Protein AF-A0A9D2JIW1-F1 (afdb_monomer_lite)

Sequence (241 aa):
ETKAAVDTWYAKNQTSYSMKNYQRFEKLVKSVTPTSVRKKYEKPLAEFKTAVDNKIKKEKAEEEARQAELKQQQVAWFSGNQVVGDSRTASNETNVDSDVPQSNTVSQEKHQQTESPVPPVTQVPVSRTDGFNFKGHHFDLSSFSGLGAVPQWTPYIYQWTDDPSHYLIEKASNAGNAIWSVGIGDQVVINGQTYTVFNQMSNVVNDDSAYGILKSQGATITWQTCDYADPNSTLTIWFAA

pLDDT: mean 75.58, std 22.51, range [26.89, 98.38]

Organism: NCBI:txid2838561

Foldseek 3Di:
DEPVVLVVLCVVCVPVQAPVSLVVNVVVLVPYPDVVSSVVCPVVSVVSVVSNVVQVVVQVVVVVVVVVVVVVVVVVVVVVPPDDDDDDDDDDDDDDDDDDDDDDDDDDDDDDDDDDPPPPPPPPPDQDLEAKDFPSDHAHEDEDEDNDDDDLEHSYWYAYPVHNQEIEDECSYPCVVPVVVDDAQGWMGYGNDIWGWHDKDWQAFPDPVVVVVLPPPPASHKYWYFPDNDPRGGIIMIGID

Radius of gyration: 29.41 Å; chains: 1; bounding box: 51×64×99 Å

Structure (mmCIF, N/CA/C/O backbone):
data_AF-A0A9D2JIW1-F1
#
_entry.id   AF-A0A9D2JIW1-F1
#
loop_
_atom_site.group_PDB
_atom_site.id
_atom_site.type_symbol
_atom_site.label_atom_id
_atom_site.label_alt_id
_atom_site.label_comp_id
_atom_site.label_asym_id
_atom_site.label_entity_id
_atom_site.label_seq_id
_atom_site.pdbx_PDB_ins_code
_atom_site.Cartn_x
_atom_site.Cartn_y
_atom_site.Cartn_z
_atom_site.occupancy
_atom_site.B_iso_or_equiv
_atom_site.auth_seq_id
_atom_site.auth_comp_id
_atom_site.auth_asym_id
_atom_site.auth_atom_id
_atom_site.pdbx_PDB_model_num
ATOM 1 N N . GLU A 1 1 ? 18.164 -7.256 -21.384 1.00 55.69 1 GLU A N 1
ATOM 2 C CA . GLU A 1 1 ? 16.839 -7.791 -21.775 1.00 55.69 1 GLU A CA 1
ATOM 3 C C . GLU A 1 1 ? 16.569 -7.400 -23.225 1.00 55.69 1 GLU A C 1
ATOM 5 O O . GLU A 1 1 ? 17.278 -6.551 -23.760 1.00 55.69 1 GLU A O 1
ATOM 10 N N . THR A 1 2 ? 15.632 -8.056 -23.908 1.00 76.56 2 THR A N 1
ATOM 11 C CA . THR A 1 2 ? 15.410 -7.837 -25.345 1.00 76.56 2 THR A CA 1
ATOM 12 C C . THR A 1 2 ? 14.466 -6.663 -25.599 1.00 76.56 2 THR A C 1
ATOM 14 O O . THR A 1 2 ? 13.588 -6.369 -24.792 1.00 76.56 2 THR A O 1
ATOM 17 N N . LYS A 1 3 ? 14.605 -6.026 -26.769 1.00 85.44 3 LYS A N 1
ATOM 18 C CA . LYS A 1 3 ? 13.663 -5.042 -27.340 1.00 85.44 3 LYS A CA 1
ATOM 19 C C . LYS A 1 3 ? 12.184 -5.413 -27.097 1.00 85.44 3 LYS A C 1
ATOM 21 O O . LYS A 1 3 ? 11.380 -4.565 -26.732 1.00 85.44 3 LYS A O 1
ATOM 26 N N . ALA A 1 4 ? 11.859 -6.702 -27.223 1.00 88.25 4 ALA A N 1
ATOM 27 C CA . ALA A 1 4 ? 10.520 -7.246 -27.012 1.00 88.25 4 ALA A CA 1
ATOM 28 C C . ALA A 1 4 ? 9.972 -7.029 -25.589 1.00 88.25 4 ALA A C 1
ATOM 30 O O . ALA A 1 4 ? 8.773 -6.803 -25.433 1.00 88.25 4 ALA A O 1
ATOM 31 N N . ALA A 1 5 ? 10.822 -7.064 -24.557 1.00 86.25 5 ALA A N 1
ATOM 32 C CA . ALA A 1 5 ? 10.407 -6.811 -23.178 1.00 86.25 5 ALA A CA 1
ATOM 33 C C . ALA A 1 5 ? 9.970 -5.352 -22.985 1.00 86.25 5 ALA A C 1
ATOM 35 O O . ALA A 1 5 ? 8.955 -5.093 -22.342 1.00 86.25 5 ALA A O 1
ATOM 36 N N . VAL A 1 6 ? 10.699 -4.414 -23.597 1.00 90.56 6 VAL A N 1
ATOM 37 C CA . VAL A 1 6 ? 10.356 -2.987 -23.576 1.00 90.56 6 VAL A CA 1
ATOM 38 C C . VAL A 1 6 ? 9.062 -2.731 -24.340 1.00 90.56 6 VAL A C 1
ATOM 40 O O . VAL A 1 6 ? 8.169 -2.085 -23.805 1.00 90.56 6 VAL A O 1
ATOM 43 N N . ASP A 1 7 ? 8.928 -3.288 -25.547 1.00 91.38 7 ASP A N 1
ATOM 44 C CA . ASP A 1 7 ? 7.727 -3.122 -26.377 1.00 91.38 7 ASP A CA 1
ATOM 45 C C . ASP A 1 7 ? 6.477 -3.687 -25.687 1.00 91.38 7 ASP A C 1
ATOM 47 O O . ASP A 1 7 ? 5.440 -3.028 -25.626 1.00 91.38 7 ASP A O 1
ATOM 51 N N . THR A 1 8 ? 6.588 -4.891 -25.116 1.00 91.69 8 THR A N 1
ATOM 52 C CA . THR A 1 8 ? 5.486 -5.547 -24.395 1.00 91.69 8 THR A CA 1
ATOM 53 C C . THR A 1 8 ? 5.081 -4.744 -23.168 1.00 91.69 8 THR A C 1
ATOM 55 O O . THR A 1 8 ? 3.892 -4.586 -22.892 1.00 91.69 8 THR A O 1
ATOM 58 N N . TRP A 1 9 ? 6.063 -4.241 -22.416 1.00 91.94 9 TRP A N 1
ATOM 59 C CA . TRP A 1 9 ? 5.789 -3.420 -21.248 1.00 91.94 9 TRP A CA 1
ATOM 60 C C . TRP A 1 9 ? 5.120 -2.102 -21.649 1.00 91.94 9 TRP A C 1
ATOM 62 O O . TRP A 1 9 ? 4.093 -1.748 -21.072 1.00 91.94 9 TRP A O 1
ATOM 72 N N . TYR A 1 10 ? 5.648 -1.416 -22.665 1.00 89.62 10 TYR A N 1
ATOM 73 C CA . TYR A 1 10 ? 5.137 -0.123 -23.113 1.00 89.62 10 TYR A CA 1
ATOM 74 C C . TYR A 1 10 ? 3.696 -0.231 -23.623 1.00 89.62 10 TYR A C 1
ATOM 76 O O . TYR A 1 10 ? 2.838 0.528 -23.182 1.00 89.62 10 TYR A O 1
ATOM 84 N N . ALA A 1 11 ? 3.391 -1.239 -24.447 1.00 88.81 11 ALA A N 1
ATOM 85 C CA . ALA A 1 11 ? 2.037 -1.472 -24.953 1.00 88.81 11 ALA A CA 1
ATOM 86 C C . ALA A 1 11 ? 1.006 -1.699 -23.832 1.00 88.81 11 ALA A C 1
ATOM 88 O O . ALA A 1 11 ? -0.131 -1.247 -23.938 1.00 88.81 11 ALA A O 1
ATOM 89 N N . LYS A 1 12 ? 1.402 -2.372 -22.743 1.00 87.62 12 LYS A N 1
ATOM 90 C CA . LYS A 1 12 ? 0.520 -2.643 -21.597 1.00 87.62 12 LYS A CA 1
ATOM 91 C C . LYS A 1 12 ? 0.322 -1.443 -20.670 1.00 87.62 12 LYS A C 1
ATOM 93 O O . LYS A 1 12 ? -0.685 -1.397 -19.979 1.00 87.62 12 LYS A O 1
ATOM 98 N N . ASN A 1 13 ? 1.269 -0.505 -20.630 1.00 86.94 13 ASN A N 1
ATOM 99 C CA . ASN A 1 13 ? 1.317 0.538 -19.599 1.00 86.94 13 ASN A CA 1
ATOM 100 C C . ASN A 1 13 ? 1.238 1.966 -20.153 1.00 86.94 13 ASN A C 1
ATOM 102 O O . ASN A 1 13 ? 1.359 2.911 -19.381 1.00 86.94 13 ASN A O 1
ATOM 106 N N . GLN A 1 14 ? 1.013 2.147 -21.458 1.00 81.12 14 GLN A N 1
ATOM 107 C CA . GLN A 1 14 ? 1.054 3.446 -22.151 1.00 81.12 14 GLN A CA 1
ATOM 108 C C . GLN A 1 14 ? 0.132 4.541 -21.581 1.00 81.12 14 GLN A C 1
ATOM 110 O O . GLN A 1 14 ? 0.369 5.717 -21.846 1.00 81.12 14 GLN A O 1
ATOM 115 N N . THR A 1 15 ? -0.886 4.176 -20.797 1.00 80.25 15 THR A N 1
ATOM 116 C CA . THR A 1 15 ? -1.817 5.095 -20.114 1.00 80.25 15 THR A CA 1
ATOM 117 C C . THR A 1 15 ? -1.786 4.974 -18.587 1.00 80.25 15 THR A C 1
ATOM 119 O O . THR A 1 15 ? -2.402 5.779 -17.890 1.00 80.25 15 THR A O 1
ATOM 122 N N . SER A 1 16 ? -1.068 3.991 -18.042 1.00 81.44 16 SER A N 1
ATOM 123 C CA . SER A 1 16 ? -0.973 3.738 -16.601 1.00 81.44 16 SER A CA 1
ATOM 124 C C . SER A 1 16 ? 0.158 4.569 -15.999 1.00 81.44 16 SER A C 1
ATOM 126 O O . SER A 1 16 ? 1.190 4.046 -15.574 1.00 81.44 16 SER A O 1
ATOM 128 N N . TYR A 1 17 ? -0.002 5.893 -16.008 1.00 83.44 17 TYR A N 1
ATOM 129 C CA . TYR A 1 17 ? 1.031 6.809 -15.528 1.00 83.44 17 TYR A CA 1
ATOM 130 C C . TYR A 1 17 ? 1.178 6.709 -14.006 1.00 83.44 17 TYR A C 1
ATOM 132 O O . TYR A 1 17 ? 0.269 7.063 -13.254 1.00 83.44 17 TYR A O 1
ATOM 140 N N . SER A 1 18 ? 2.332 6.209 -13.569 1.00 81.69 18 SER A N 1
ATOM 141 C CA . SER A 1 18 ? 2.775 6.170 -12.176 1.00 81.69 18 SER A CA 1
ATOM 142 C C . SER A 1 18 ? 4.301 6.260 -12.114 1.00 81.69 18 SER A C 1
ATOM 144 O O . SER A 1 18 ? 4.994 5.873 -13.063 1.00 81.69 18 SER A O 1
ATOM 146 N N . MET A 1 19 ? 4.845 6.745 -10.993 1.00 80.75 19 MET A N 1
ATOM 147 C CA . MET A 1 19 ? 6.299 6.814 -10.799 1.00 80.75 19 MET A CA 1
ATOM 148 C C . MET A 1 19 ? 6.942 5.422 -10.857 1.00 80.75 19 MET A C 1
ATOM 150 O O . MET A 1 19 ? 8.000 5.250 -11.464 1.00 80.75 19 MET A O 1
ATOM 154 N N . LYS A 1 20 ? 6.255 4.405 -10.323 1.00 79.25 20 LYS A N 1
ATOM 155 C CA . LYS A 1 20 ? 6.683 3.006 -10.404 1.00 79.25 20 LYS A CA 1
ATOM 156 C C . LYS A 1 20 ? 6.770 2.515 -11.851 1.00 79.25 20 LYS A C 1
ATOM 158 O O . LYS A 1 20 ? 7.765 1.898 -12.237 1.00 79.25 20 LYS A O 1
ATOM 163 N N . ASN A 1 21 ? 5.767 2.821 -12.673 1.00 83.06 21 ASN A N 1
ATOM 164 C CA . ASN A 1 21 ? 5.785 2.445 -14.083 1.00 83.06 21 ASN A CA 1
ATOM 165 C C . ASN A 1 21 ? 6.891 3.179 -14.847 1.00 83.06 21 ASN A C 1
ATOM 167 O O . ASN A 1 21 ? 7.597 2.552 -15.635 1.00 83.06 21 ASN A O 1
ATOM 171 N N . TYR A 1 22 ? 7.136 4.456 -14.547 1.00 87.31 22 TYR A N 1
ATOM 172 C CA . TYR A 1 22 ? 8.268 5.186 -15.120 1.00 87.31 22 TYR A CA 1
ATOM 173 C C . TYR A 1 22 ? 9.615 4.531 -14.769 1.00 87.31 22 TYR A C 1
ATOM 175 O O . TYR A 1 22 ? 10.415 4.262 -15.662 1.00 87.31 22 TYR A O 1
ATOM 183 N N . GLN A 1 23 ? 9.852 4.201 -13.497 1.00 86.00 23 GLN A N 1
ATOM 184 C CA . GLN A 1 23 ? 11.093 3.552 -13.055 1.00 86.00 23 GLN A CA 1
ATOM 185 C C . GLN A 1 23 ? 11.284 2.172 -13.697 1.00 86.00 23 GLN A C 1
ATOM 187 O O . GLN A 1 23 ? 12.389 1.814 -14.120 1.00 86.00 23 GLN A O 1
ATOM 192 N N . ARG A 1 24 ? 10.201 1.390 -13.817 1.00 88.06 24 ARG A N 1
ATOM 193 C CA . ARG A 1 24 ? 10.237 0.099 -14.513 1.00 88.06 24 ARG A CA 1
ATOM 194 C C . ARG A 1 24 ? 10.579 0.283 -15.988 1.00 88.06 24 ARG A C 1
ATOM 196 O O . ARG A 1 24 ? 11.430 -0.450 -16.493 1.00 88.06 24 ARG A O 1
ATOM 203 N N . PHE A 1 25 ? 9.974 1.265 -16.652 1.00 92.38 25 PHE A N 1
ATOM 204 C CA . PHE A 1 25 ? 10.270 1.587 -18.043 1.00 92.38 25 PHE A CA 1
ATOM 205 C C . PHE A 1 25 ? 11.728 2.009 -18.225 1.00 92.38 25 PHE A C 1
ATOM 207 O O . PHE A 1 25 ? 12.425 1.470 -19.080 1.00 92.38 25 PHE A O 1
ATOM 214 N N . GLU A 1 26 ? 12.219 2.909 -17.373 1.00 93.44 26 GLU A N 1
ATOM 215 C CA . GLU A 1 26 ? 13.598 3.390 -17.388 1.00 93.44 26 GLU A CA 1
ATOM 216 C C . GLU A 1 26 ? 14.595 2.231 -17.245 1.00 93.44 26 GLU A C 1
ATOM 218 O O . GLU A 1 26 ? 15.564 2.139 -18.004 1.00 93.44 26 GLU A O 1
ATOM 223 N N . LYS A 1 27 ? 14.345 1.307 -16.307 1.00 92.00 27 LYS A N 1
ATOM 224 C CA . LYS A 1 27 ? 15.188 0.123 -16.092 1.00 92.00 27 LYS A CA 1
ATOM 225 C C . LYS A 1 27 ? 15.211 -0.793 -17.317 1.00 92.00 27 LYS A C 1
ATOM 227 O O . LYS A 1 27 ? 16.291 -1.215 -17.735 1.00 92.00 27 LYS A O 1
ATOM 232 N N . LEU A 1 28 ? 14.043 -1.060 -17.904 1.00 92.38 28 LEU A N 1
ATOM 233 C CA . LEU A 1 28 ? 13.906 -1.869 -19.117 1.00 92.38 28 LEU A CA 1
ATOM 234 C C . LEU A 1 28 ? 14.635 -1.224 -20.304 1.00 92.38 28 LEU A C 1
ATOM 236 O O . LEU A 1 28 ? 15.369 -1.897 -21.018 1.00 92.38 28 LEU A O 1
ATOM 240 N N . VAL A 1 29 ? 14.511 0.093 -20.487 1.00 93.56 29 VAL A N 1
ATOM 241 C CA . VAL A 1 29 ? 15.223 0.829 -21.543 1.00 93.56 29 VAL A CA 1
ATOM 242 C C . VAL A 1 29 ? 16.741 0.775 -21.332 1.00 93.56 29 VAL A C 1
ATOM 244 O O . VAL A 1 29 ? 17.483 0.476 -22.271 1.00 93.56 29 VAL A O 1
ATOM 247 N N . LYS A 1 30 ? 17.231 0.986 -20.101 1.00 91.69 30 LYS A N 1
ATOM 248 C CA . LYS A 1 30 ? 18.666 0.899 -19.765 1.00 91.69 30 LYS A CA 1
ATOM 249 C C . LYS A 1 30 ? 19.258 -0.489 -20.024 1.00 91.69 30 LYS A C 1
ATOM 251 O O . LYS A 1 30 ? 20.449 -0.580 -20.324 1.00 91.69 30 LYS A O 1
ATOM 256 N N . SER A 1 31 ? 18.457 -1.553 -19.958 1.00 88.81 31 SER A N 1
ATOM 257 C CA . SER A 1 31 ? 18.908 -2.931 -20.188 1.00 88.81 31 SER A CA 1
ATOM 258 C C . SER A 1 31 ? 18.901 -3.359 -21.669 1.00 88.81 31 SER A C 1
ATOM 260 O O . SER A 1 31 ? 19.382 -4.455 -21.987 1.00 88.81 31 SER A O 1
ATOM 262 N N . VAL A 1 32 ? 18.393 -2.514 -22.582 1.00 92.56 32 VAL A N 1
ATOM 263 C CA . VAL A 1 32 ? 18.397 -2.769 -24.033 1.00 92.56 32 VAL A CA 1
ATOM 264 C C . VAL A 1 32 ? 19.807 -2.656 -24.597 1.00 92.56 32 VAL A C 1
ATOM 266 O O . VAL A 1 32 ? 20.506 -1.657 -24.387 1.00 92.56 32 VAL A O 1
ATOM 269 N N . THR A 1 33 ? 20.184 -3.657 -25.391 1.00 86.19 33 THR A N 1
ATOM 270 C CA . THR A 1 33 ? 21.373 -3.664 -26.247 1.00 86.19 33 THR A CA 1
ATOM 271 C C . THR A 1 33 ? 20.981 -4.098 -27.668 1.00 86.19 33 THR A C 1
ATOM 273 O O . THR A 1 33 ? 20.053 -4.896 -27.821 1.00 86.19 33 THR A O 1
ATOM 276 N N . PRO A 1 34 ? 21.634 -3.572 -28.721 1.00 90.75 34 PRO A N 1
ATOM 277 C CA . PRO A 1 34 ? 22.680 -2.542 -28.702 1.00 90.75 34 PRO A CA 1
ATOM 278 C C . PRO A 1 34 ? 22.134 -1.124 -28.431 1.00 90.75 34 PRO A C 1
ATOM 280 O O . PRO A 1 34 ? 20.935 -0.865 -28.546 1.00 90.75 34 PRO A O 1
ATOM 283 N N . THR A 1 35 ? 23.021 -0.177 -28.103 1.00 88.88 35 THR A N 1
ATOM 284 C CA . THR A 1 35 ? 22.675 1.229 -27.791 1.00 88.88 35 THR A CA 1
ATOM 285 C C . THR A 1 35 ? 21.870 1.917 -28.901 1.00 88.88 35 THR A C 1
ATOM 287 O O . THR A 1 35 ? 21.014 2.751 -28.618 1.00 88.88 35 THR A O 1
ATOM 290 N N . SER A 1 36 ? 22.078 1.542 -30.167 1.00 90.88 36 SER A N 1
ATOM 291 C CA . SER A 1 36 ? 21.299 2.056 -31.304 1.00 90.88 36 SER A CA 1
ATOM 292 C C . SER A 1 36 ? 19.805 1.724 -31.212 1.00 90.88 36 SER A C 1
ATOM 294 O O . SER A 1 36 ? 18.970 2.523 -31.628 1.00 90.88 36 SER A O 1
ATOM 296 N N . VAL A 1 37 ? 19.452 0.572 -30.635 1.00 89.38 37 VAL A N 1
ATOM 297 C CA . VAL A 1 37 ? 18.057 0.189 -30.380 1.00 89.38 37 VAL A CA 1
ATOM 298 C C . VAL A 1 37 ? 17.521 0.926 -29.155 1.00 89.38 37 VAL A C 1
ATOM 300 O O . VAL A 1 37 ? 16.387 1.393 -29.189 1.00 89.38 37 VAL A O 1
ATOM 303 N N . ARG A 1 38 ? 18.346 1.108 -28.114 1.00 91.62 38 ARG A N 1
ATOM 304 C CA . ARG A 1 38 ? 17.982 1.861 -26.902 1.00 91.62 38 ARG A CA 1
ATOM 305 C C . ARG A 1 38 ? 17.529 3.289 -27.208 1.00 91.62 38 ARG A C 1
ATOM 307 O O . ARG A 1 38 ? 16.507 3.711 -26.676 1.00 91.62 38 ARG A O 1
ATOM 314 N N . LYS A 1 39 ? 18.233 3.998 -28.101 1.00 93.00 39 LYS A N 1
ATOM 315 C CA . LYS A 1 39 ? 17.907 5.386 -28.488 1.00 93.00 39 LYS A CA 1
ATOM 316 C C . LYS A 1 39 ? 16.465 5.568 -28.976 1.00 93.00 39 LYS A C 1
ATOM 318 O O . LYS A 1 39 ? 15.896 6.641 -28.819 1.00 93.00 39 LYS A O 1
ATOM 323 N N . LYS A 1 40 ? 15.838 4.516 -29.517 1.00 92.94 40 LYS A N 1
ATOM 324 C CA . LYS A 1 40 ? 14.435 4.559 -29.966 1.00 92.94 40 LYS A CA 1
ATOM 325 C C . LYS A 1 40 ? 13.442 4.787 -28.821 1.00 92.94 40 LYS A C 1
ATOM 327 O O . LYS A 1 40 ? 12.333 5.239 -29.078 1.00 92.94 40 LYS A O 1
ATOM 332 N N . TYR A 1 41 ? 13.836 4.495 -27.582 1.00 93.06 41 TYR A N 1
ATOM 333 C CA . TYR A 1 41 ? 12.982 4.612 -26.402 1.00 93.06 41 TYR A CA 1
ATOM 334 C C . TYR A 1 41 ? 13.239 5.875 -25.572 1.00 93.06 41 TYR A C 1
ATOM 336 O O . TYR A 1 41 ? 12.496 6.117 -24.629 1.00 93.06 41 TYR A O 1
ATOM 344 N N . GLU A 1 42 ? 14.234 6.702 -25.911 1.00 92.38 42 GLU A N 1
ATOM 345 C CA . GLU A 1 42 ? 14.538 7.934 -25.161 1.00 92.38 42 GLU A CA 1
ATOM 346 C C . GLU A 1 42 ? 13.364 8.921 -25.186 1.00 92.38 42 GLU A C 1
ATOM 348 O O . GLU A 1 42 ? 12.953 9.423 -24.141 1.00 92.38 42 GLU A O 1
ATOM 353 N N . LYS A 1 43 ? 12.774 9.143 -26.368 1.00 94.62 43 LYS A N 1
ATOM 354 C CA . LYS A 1 43 ? 11.600 10.012 -26.522 1.00 94.62 43 LYS A CA 1
ATOM 355 C C . LYS A 1 43 ? 10.364 9.451 -25.792 1.00 94.62 43 LYS A C 1
ATOM 357 O O . LYS A 1 43 ? 9.834 10.172 -24.951 1.00 94.62 43 LYS A O 1
ATOM 362 N N . PRO A 1 44 ? 9.947 8.186 -26.014 1.00 93.81 44 PRO A N 1
ATOM 363 C CA . PRO A 1 44 ? 8.865 7.578 -25.238 1.00 93.81 44 PRO A CA 1
ATOM 364 C C . PRO A 1 44 ? 9.075 7.636 -23.721 1.00 93.81 44 PRO A C 1
ATOM 366 O O . PRO A 1 44 ? 8.123 7.869 -22.985 1.00 93.81 44 PRO A O 1
ATOM 369 N N . LEU A 1 45 ? 10.307 7.440 -23.237 1.00 93.81 45 LEU A N 1
ATOM 370 C CA . LEU A 1 45 ? 10.630 7.508 -21.810 1.00 93.81 45 LEU A CA 1
ATOM 371 C C . LEU A 1 45 ? 10.454 8.925 -21.249 1.00 93.81 45 LEU A C 1
ATOM 373 O O . LEU A 1 45 ? 9.888 9.083 -20.168 1.00 93.81 45 LEU A O 1
ATOM 377 N N . ALA A 1 46 ? 10.896 9.947 -21.987 1.00 95.56 46 ALA A N 1
ATOM 378 C CA . ALA A 1 46 ? 10.708 11.344 -21.606 1.00 95.56 46 ALA A CA 1
ATOM 379 C C . ALA A 1 46 ? 9.221 11.737 -21.586 1.00 95.56 46 ALA A C 1
ATOM 381 O O . ALA A 1 46 ? 8.756 12.311 -20.605 1.00 95.56 46 ALA A O 1
ATOM 382 N N . GLU A 1 47 ? 8.461 11.367 -22.621 1.00 94.56 47 GLU A N 1
ATOM 383 C CA . GLU A 1 47 ? 7.013 11.613 -22.692 1.00 94.56 47 GLU A CA 1
ATOM 384 C C . GLU A 1 47 ? 6.267 10.914 -21.549 1.00 94.56 47 GLU A C 1
ATOM 386 O O . GLU A 1 47 ? 5.416 11.524 -20.899 1.00 94.56 47 GLU A O 1
ATOM 391 N N . PHE A 1 48 ? 6.635 9.665 -21.241 1.00 93.19 48 PHE A N 1
ATOM 392 C CA . PHE A 1 48 ? 6.073 8.929 -20.111 1.00 93.19 48 PHE A CA 1
ATOM 393 C C . PHE A 1 48 ? 6.357 9.641 -18.787 1.00 93.19 48 PHE A C 1
ATOM 395 O O . PHE A 1 48 ? 5.456 9.791 -17.963 1.00 93.19 48 PHE A O 1
ATOM 402 N N . LYS A 1 49 ? 7.587 10.134 -18.590 1.00 92.12 49 LYS A N 1
ATOM 403 C CA . LYS A 1 49 ? 7.943 10.908 -17.396 1.00 92.12 49 LYS A CA 1
ATOM 404 C C . LYS A 1 49 ? 7.098 12.176 -17.275 1.00 92.12 49 LYS A C 1
ATOM 406 O O . LYS A 1 49 ? 6.552 12.440 -16.210 1.00 92.12 49 LYS A O 1
ATOM 411 N N . THR A 1 50 ? 6.953 12.938 -18.358 1.00 94.62 50 THR A N 1
ATOM 412 C CA . THR A 1 50 ? 6.126 14.151 -18.371 1.00 94.62 50 THR A CA 1
ATOM 413 C C . THR A 1 50 ? 4.665 13.844 -18.049 1.00 94.62 50 THR A C 1
ATOM 415 O O . THR A 1 50 ? 4.041 14.584 -17.294 1.00 94.62 50 THR A O 1
ATOM 418 N N . ALA A 1 51 ? 4.115 12.746 -18.571 1.00 88.44 51 ALA A N 1
ATOM 419 C CA . ALA A 1 51 ? 2.753 12.326 -18.256 1.00 88.44 51 ALA A CA 1
ATOM 420 C C . ALA A 1 51 ? 2.585 11.956 -16.771 1.00 88.44 51 ALA A C 1
ATOM 422 O O . ALA A 1 51 ? 1.596 12.350 -16.154 1.00 88.44 51 ALA A O 1
ATOM 423 N N . VAL A 1 52 ? 3.572 11.271 -16.178 1.00 80.12 52 VAL A N 1
ATOM 424 C CA . VAL A 1 52 ? 3.613 10.988 -14.733 1.00 80.12 52 VAL A CA 1
ATOM 425 C C . VAL A 1 52 ? 3.666 12.278 -13.917 1.00 80.12 52 VAL A C 1
ATOM 427 O O . VAL A 1 52 ? 2.835 12.462 -13.031 1.00 80.12 52 VAL A O 1
ATOM 430 N N . ASP A 1 53 ? 4.582 13.193 -14.241 1.00 82.56 53 ASP A N 1
ATOM 431 C CA . ASP A 1 53 ? 4.732 14.467 -13.529 1.00 82.56 53 ASP A CA 1
ATOM 432 C C . ASP A 1 53 ? 3.439 15.308 -13.613 1.00 82.56 53 ASP A C 1
ATOM 434 O O . ASP A 1 53 ? 2.983 15.864 -12.612 1.00 82.56 53 ASP A O 1
ATOM 438 N N . ASN A 1 54 ? 2.804 15.364 -14.791 1.00 83.44 54 ASN A N 1
ATOM 439 C CA . ASN A 1 54 ? 1.539 16.073 -14.995 1.00 83.44 54 ASN A CA 1
ATOM 440 C C . ASN A 1 54 ? 0.389 15.449 -14.203 1.00 83.44 54 ASN A C 1
ATOM 442 O O . ASN A 1 54 ? -0.413 16.182 -13.625 1.00 83.44 54 ASN A O 1
ATOM 446 N N . LYS A 1 55 ? 0.308 14.114 -14.160 1.00 80.75 55 LYS A N 1
ATOM 447 C CA . LYS A 1 55 ? -0.704 13.406 -13.373 1.00 80.75 55 LYS A CA 1
ATOM 448 C C . LYS A 1 55 ? -0.530 13.686 -11.881 1.00 80.75 55 LYS A C 1
ATOM 450 O O . LYS A 1 55 ? -1.491 14.103 -11.249 1.00 80.75 55 LYS A O 1
ATOM 455 N N . ILE A 1 56 ? 0.694 13.583 -11.355 1.00 73.69 56 ILE A N 1
ATOM 456 C CA . ILE A 1 56 ? 1.005 13.912 -9.953 1.00 73.69 56 ILE A CA 1
ATOM 457 C C . ILE A 1 56 ? 0.630 15.364 -9.641 1.00 73.69 56 ILE A C 1
ATOM 459 O O . ILE A 1 56 ? 0.023 15.648 -8.612 1.00 73.69 56 ILE A O 1
ATOM 463 N N . LYS A 1 57 ? 0.969 16.302 -10.532 1.00 78.38 57 LYS A N 1
ATOM 464 C CA . LYS A 1 57 ? 0.639 17.719 -10.348 1.00 78.38 57 LYS A CA 1
ATOM 465 C C . LYS A 1 57 ? -0.872 17.961 -10.341 1.00 78.38 57 LYS A C 1
ATOM 467 O O . LYS A 1 57 ? -1.342 18.763 -9.538 1.00 78.38 57 LYS A O 1
ATOM 472 N N . LYS A 1 58 ? -1.614 17.292 -11.227 1.00 77.19 58 LYS A N 1
ATOM 473 C CA . LYS A 1 58 ? -3.075 17.383 -11.299 1.00 77.19 58 LYS A CA 1
ATOM 474 C C . LYS A 1 58 ? -3.725 16.812 -10.037 1.00 77.19 58 LYS A C 1
ATOM 476 O O . LYS A 1 58 ? -4.489 17.527 -9.404 1.00 77.19 58 LYS A O 1
ATOM 481 N N . GLU A 1 59 ? -3.358 15.593 -9.644 1.00 71.31 59 GLU A N 1
ATOM 482 C CA . GLU A 1 59 ? -3.870 14.935 -8.431 1.00 71.31 59 GLU A CA 1
ATOM 483 C C . GLU A 1 59 ? -3.571 15.774 -7.179 1.00 71.31 59 GLU A C 1
ATOM 485 O O . GLU A 1 59 ? -4.450 15.989 -6.351 1.00 71.31 59 GLU A O 1
ATOM 490 N N . LYS A 1 60 ? -2.364 16.350 -7.078 1.00 67.50 60 LYS A N 1
ATOM 491 C CA . LYS A 1 60 ? -2.008 17.259 -5.981 1.00 67.50 60 LYS A CA 1
ATOM 492 C C . LYS A 1 60 ? -2.893 18.509 -5.939 1.00 67.50 60 LYS A C 1
ATOM 494 O O . LYS A 1 60 ? -3.322 18.907 -4.862 1.00 67.50 60 LYS A O 1
ATOM 499 N N . ALA A 1 61 ? -3.152 19.136 -7.086 1.00 72.00 61 ALA A N 1
ATOM 500 C CA . ALA A 1 61 ? -3.992 20.331 -7.150 1.00 72.00 61 ALA A CA 1
ATOM 501 C C . ALA A 1 61 ? -5.464 20.023 -6.822 1.00 72.00 61 ALA A C 1
ATOM 503 O O . ALA A 1 61 ? -6.118 20.810 -6.141 1.00 72.00 61 ALA A O 1
ATOM 504 N N . GLU A 1 62 ? -5.976 18.878 -7.280 1.00 70.19 62 GLU A N 1
ATOM 505 C CA . GLU A 1 62 ? -7.326 18.402 -6.956 1.00 70.19 62 GLU A CA 1
ATOM 506 C C . GLU A 1 62 ? -7.462 18.085 -5.460 1.00 70.19 62 GLU A C 1
ATOM 508 O O . GLU A 1 62 ? -8.451 18.475 -4.839 1.00 70.19 62 GLU A O 1
ATOM 513 N N . GLU A 1 63 ? -6.443 17.474 -4.848 1.00 56.41 63 GLU A N 1
ATOM 514 C CA . GLU A 1 63 ? -6.417 17.224 -3.405 1.00 56.41 63 GLU A CA 1
ATOM 515 C C . GLU A 1 63 ? -6.360 18.530 -2.604 1.00 56.41 63 GLU A C 1
ATOM 517 O O . GLU A 1 63 ? -7.143 18.711 -1.676 1.00 56.41 63 GLU A O 1
ATOM 522 N N . GLU A 1 64 ? -5.485 19.473 -2.966 1.00 64.81 64 GLU A N 1
ATOM 523 C CA . GLU A 1 64 ? -5.400 20.780 -2.300 1.00 64.81 64 GLU A CA 1
ATOM 524 C C . GLU A 1 64 ? -6.734 21.543 -2.372 1.00 64.81 64 GLU A C 1
ATOM 526 O O . GLU A 1 64 ? -7.164 22.125 -1.371 1.00 64.81 64 GLU A O 1
ATOM 531 N N . ALA A 1 65 ? -7.427 21.491 -3.516 1.00 68.00 65 ALA A N 1
ATOM 532 C CA . ALA A 1 65 ? -8.753 22.082 -3.678 1.00 68.00 65 ALA A CA 1
ATOM 533 C C . ALA A 1 65 ? -9.806 21.392 -2.795 1.00 68.00 65 ALA A C 1
ATOM 535 O O . ALA A 1 65 ? -10.555 22.067 -2.087 1.00 68.00 65 ALA A O 1
ATOM 536 N N . ARG A 1 66 ? -9.823 20.055 -2.765 1.00 63.66 66 ARG A N 1
ATOM 537 C CA . ARG A 1 66 ? -10.765 19.284 -1.941 1.00 63.66 66 ARG A CA 1
ATOM 538 C C . ARG A 1 66 ? -10.526 19.489 -0.444 1.00 63.66 66 ARG A C 1
ATOM 540 O O . ARG A 1 66 ? -11.475 19.606 0.326 1.00 63.66 66 ARG A O 1
ATOM 547 N N . GLN A 1 67 ? -9.268 19.582 -0.020 1.00 51.59 67 GLN A N 1
ATOM 548 C CA . GLN A 1 67 ? -8.904 19.881 1.367 1.00 51.59 67 GLN A CA 1
ATOM 549 C C . GLN A 1 67 ? -9.319 21.298 1.775 1.00 51.59 67 GLN A C 1
ATOM 551 O O . GLN A 1 67 ? -9.751 21.516 2.908 1.00 51.59 67 GLN A O 1
ATOM 556 N N . ALA A 1 68 ? -9.213 22.271 0.866 1.00 66.19 68 ALA A N 1
ATOM 557 C CA . ALA A 1 68 ? -9.723 23.616 1.108 1.00 66.19 68 ALA A CA 1
ATOM 558 C C . ALA A 1 68 ? -11.254 23.621 1.273 1.00 66.19 68 ALA A C 1
ATOM 560 O O . ALA A 1 68 ? -11.763 24.277 2.182 1.00 66.19 68 ALA A O 1
ATOM 561 N N . GLU A 1 69 ? -11.975 22.846 0.460 1.00 68.38 69 GLU A N 1
ATOM 562 C CA . GLU A 1 69 ? -13.432 22.697 0.554 1.00 68.38 69 GLU A CA 1
ATOM 563 C C . GLU A 1 69 ? -13.868 22.015 1.863 1.00 68.38 69 GLU A C 1
ATOM 565 O O . GLU A 1 69 ? -14.739 22.525 2.568 1.00 68.38 69 GLU A O 1
ATOM 570 N N . LEU A 1 70 ? -13.210 20.920 2.256 1.00 59.81 70 LEU A N 1
ATOM 571 C CA . LEU A 1 70 ? -13.468 20.229 3.526 1.00 59.81 70 LEU A CA 1
ATOM 572 C C . LEU A 1 70 ? -13.233 21.141 4.736 1.00 59.81 70 LEU A C 1
ATOM 574 O O . LEU A 1 70 ? -14.050 21.170 5.657 1.00 59.81 70 LEU A O 1
ATOM 578 N N . LYS A 1 71 ? -12.162 21.946 4.722 1.00 62.03 71 LYS A N 1
ATOM 579 C CA . LYS A 1 71 ? -11.912 22.949 5.771 1.00 62.03 71 LYS A CA 1
ATOM 580 C C . LYS A 1 71 ? -13.012 24.007 5.824 1.00 62.03 71 LYS A C 1
ATOM 582 O O . LYS A 1 71 ? -13.423 24.386 6.918 1.00 62.03 71 LYS A O 1
ATOM 587 N N . GLN A 1 72 ? -13.518 24.467 4.678 1.00 65.88 72 GLN A N 1
ATOM 588 C CA . GLN A 1 72 ? -14.643 25.408 4.645 1.00 65.88 72 GLN A CA 1
ATOM 589 C C . GLN A 1 72 ? -15.928 24.790 5.210 1.00 65.88 72 GLN A C 1
ATOM 591 O O . GLN A 1 72 ? -16.608 25.437 6.007 1.00 65.88 72 GLN A O 1
ATOM 596 N N . GLN A 1 73 ? -16.236 23.536 4.869 1.00 56.22 73 GLN A N 1
ATOM 597 C CA . GLN A 1 73 ? -17.398 22.828 5.419 1.00 56.22 73 GLN A CA 1
ATOM 598 C C . GLN A 1 73 ? -17.272 22.602 6.932 1.00 56.22 73 GLN A C 1
ATOM 600 O O . GLN A 1 73 ? -18.247 22.761 7.665 1.00 56.22 73 GLN A O 1
ATOM 605 N N . GLN A 1 74 ? -16.070 22.298 7.423 1.00 48.53 74 GLN A N 1
ATOM 606 C CA . GLN A 1 74 ? -15.823 22.103 8.849 1.00 48.53 74 GLN A CA 1
ATOM 607 C C . GLN A 1 74 ? -15.980 23.411 9.642 1.00 48.53 74 GLN A C 1
ATOM 609 O O . GLN A 1 74 ? -16.639 23.419 10.680 1.00 48.53 74 GLN A O 1
ATOM 614 N N . VAL A 1 75 ? -15.464 24.535 9.133 1.00 58.47 75 VAL A N 1
ATOM 615 C CA . VAL A 1 75 ? -15.685 25.86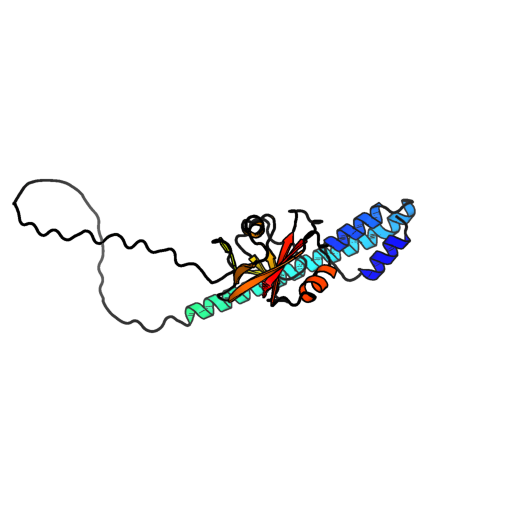3 9.739 1.00 58.47 75 VAL A CA 1
ATOM 616 C C . VAL A 1 75 ? -17.176 26.224 9.747 1.00 58.47 75 VAL A C 1
ATOM 618 O O . VAL A 1 75 ? -17.680 26.694 10.766 1.00 58.47 75 VAL A O 1
ATOM 621 N N . ALA A 1 76 ? -17.908 25.936 8.665 1.00 52.16 76 ALA A N 1
ATOM 622 C CA . ALA A 1 76 ? -19.352 26.165 8.598 1.00 52.16 76 ALA A CA 1
ATOM 623 C C . ALA A 1 76 ? -20.144 25.312 9.610 1.00 52.16 76 ALA A C 1
ATOM 625 O O . ALA A 1 76 ? -21.115 25.793 10.193 1.00 52.16 76 ALA A O 1
ATOM 626 N N . TRP A 1 77 ? -19.709 24.075 9.867 1.00 33.78 77 TRP A N 1
ATOM 627 C CA . TRP A 1 77 ? -20.322 23.190 10.860 1.00 33.78 77 TRP A CA 1
ATOM 628 C C . TRP A 1 77 ? -20.127 23.698 12.300 1.00 33.78 77 TRP A C 1
ATOM 630 O O . TRP A 1 77 ? -21.081 23.728 13.076 1.00 33.78 77 TRP A O 1
ATOM 640 N N . PHE A 1 78 ? -18.930 24.186 12.650 1.00 43.62 78 PHE A N 1
ATOM 641 C CA . PHE A 1 78 ? -18.670 24.754 13.981 1.00 43.62 78 PHE A CA 1
ATOM 642 C C . PHE A 1 78 ? -19.367 26.104 14.216 1.00 43.62 78 PHE A C 1
ATOM 644 O O . PHE A 1 78 ? -19.774 26.389 15.342 1.00 43.62 78 PHE A O 1
ATOM 651 N N . SER A 1 79 ? -19.575 26.917 13.175 1.00 50.44 79 SER A N 1
ATOM 652 C CA . SER A 1 79 ? -20.337 28.170 13.288 1.00 50.44 79 SER A CA 1
ATOM 653 C C . SER A 1 79 ? -21.856 27.972 13.416 1.00 50.44 79 SER A C 1
ATOM 655 O O . SER A 1 79 ? -22.547 28.898 13.831 1.00 50.44 79 SER A O 1
ATOM 657 N N . GLY A 1 80 ? -22.389 26.784 13.103 1.00 42.59 80 GLY A N 1
ATOM 658 C CA . GLY A 1 80 ? -23.822 26.474 13.204 1.00 42.59 80 GLY A CA 1
ATOM 659 C C . GLY A 1 80 ? -24.314 26.075 14.602 1.00 42.59 80 GLY A C 1
ATOM 660 O O . GLY A 1 80 ? -25.519 26.088 14.838 1.00 42.59 80 GLY A O 1
ATOM 661 N N . ASN A 1 81 ? -23.410 25.755 15.536 1.00 40.53 81 ASN A N 1
ATOM 662 C CA . ASN A 1 81 ? -23.759 25.156 16.833 1.00 40.53 81 ASN A CA 1
ATOM 663 C C . ASN A 1 81 ? -23.592 26.077 18.056 1.00 40.53 81 ASN A C 1
ATOM 665 O O . ASN A 1 81 ? -23.670 25.600 19.188 1.00 40.53 81 ASN A O 1
ATOM 669 N N . GLN A 1 82 ? -23.408 27.388 17.876 1.00 42.09 82 GLN A N 1
ATOM 670 C CA . GLN A 1 82 ? -23.333 28.326 19.001 1.00 42.09 82 GLN A CA 1
ATOM 671 C C . GLN A 1 82 ? -24.643 29.105 19.179 1.00 42.09 82 GLN A C 1
ATOM 673 O O . GLN A 1 82 ? -24.719 30.303 18.921 1.00 42.09 82 GLN A O 1
ATOM 678 N N . VAL A 1 83 ? -25.685 28.420 19.657 1.00 43.19 83 VAL A N 1
ATOM 679 C CA . VAL A 1 83 ? -26.829 29.086 20.290 1.00 43.19 83 VAL A CA 1
ATOM 680 C C . VAL A 1 83 ? -27.314 28.269 21.488 1.00 43.19 83 VAL A C 1
ATOM 682 O O . VAL A 1 83 ? -27.502 27.061 21.384 1.00 43.19 83 VAL A O 1
ATOM 685 N N . VAL A 1 84 ? -27.575 28.997 22.578 1.00 38.81 84 VAL A N 1
ATOM 686 C CA . VAL A 1 84 ? -28.227 28.631 23.853 1.00 38.81 84 VAL A CA 1
ATOM 687 C C . VAL A 1 84 ? -27.267 28.413 25.032 1.00 38.81 84 VAL A C 1
ATOM 689 O O . VAL A 1 84 ? -26.663 27.360 25.200 1.00 38.81 84 VAL A O 1
ATOM 692 N N . GLY A 1 85 ? -27.193 29.435 25.893 1.00 31.70 85 GLY A N 1
ATOM 693 C CA . GLY A 1 85 ? -26.485 29.406 27.176 1.00 31.70 85 GLY A CA 1
ATOM 694 C C . GLY A 1 85 ? -26.332 30.798 27.793 1.00 31.70 85 GLY A C 1
ATOM 695 O O . GLY A 1 85 ? -25.236 31.332 27.859 1.00 31.70 85 GLY A O 1
ATOM 696 N N . ASP A 1 86 ? -27.467 31.386 28.151 1.00 32.12 86 ASP A N 1
ATOM 697 C CA . ASP A 1 86 ? -27.722 32.740 28.653 1.00 32.12 86 ASP A CA 1
ATOM 698 C C . ASP A 1 86 ? -26.929 33.174 29.919 1.00 32.12 86 ASP A C 1
ATOM 700 O O . ASP A 1 86 ? -26.726 32.395 30.848 1.00 32.12 86 ASP A O 1
ATOM 704 N N . SER A 1 87 ? -26.645 34.485 29.966 1.00 34.81 87 SER A N 1
ATOM 705 C CA . SER A 1 87 ? -26.868 35.414 31.093 1.00 34.81 87 SER A CA 1
ATOM 706 C C . SER A 1 87 ? -25.700 36.012 31.904 1.00 34.81 87 SER A C 1
ATOM 708 O O . SER A 1 87 ? -25.065 35.352 32.717 1.00 34.81 87 SER A O 1
ATOM 710 N N . ARG A 1 88 ? -25.658 37.361 31.808 1.00 35.19 88 ARG A N 1
ATOM 711 C CA . ARG A 1 88 ? -25.302 38.395 32.816 1.00 35.19 88 ARG A CA 1
ATOM 712 C C . ARG A 1 88 ? -23.801 38.503 33.150 1.00 35.19 88 ARG A C 1
ATOM 714 O O . ARG A 1 88 ? -23.170 37.547 33.558 1.00 35.19 88 ARG A O 1
ATOM 721 N N . THR A 1 89 ? -23.146 39.663 33.059 1.00 31.88 89 THR A N 1
ATOM 722 C CA . THR A 1 89 ? -23.515 40.961 33.655 1.00 31.88 89 THR A CA 1
ATOM 723 C C . THR A 1 89 ? -22.662 42.079 33.023 1.00 31.88 89 THR A C 1
ATOM 725 O O . THR A 1 89 ? -21.488 41.864 32.733 1.00 31.88 89 THR A O 1
ATOM 728 N N . ALA A 1 90 ? -23.242 43.270 32.836 1.00 32.62 90 ALA A N 1
ATOM 729 C CA . ALA A 1 90 ? -22.528 44.544 32.652 1.00 32.62 90 ALA A CA 1
ATOM 730 C C . ALA A 1 90 ? -21.629 44.831 33.889 1.00 32.62 90 ALA A C 1
ATOM 732 O O . ALA A 1 90 ? -21.928 44.336 34.969 1.00 32.62 90 ALA A O 1
ATOM 733 N N . SER A 1 91 ? -20.540 45.604 33.884 1.00 31.36 91 SER A N 1
ATOM 734 C CA . SER A 1 91 ? -20.333 46.951 33.339 1.00 31.36 91 SER A CA 1
ATOM 735 C C . SER A 1 91 ? -18.834 47.315 33.402 1.00 31.36 91 SER A C 1
ATOM 737 O O . SER A 1 91 ? -18.088 46.728 34.181 1.00 31.36 91 SER A O 1
ATOM 739 N N . ASN A 1 92 ? -18.441 48.311 32.603 1.00 31.75 92 ASN A N 1
ATOM 740 C CA . ASN A 1 92 ? -17.163 49.042 32.580 1.00 31.75 92 ASN A CA 1
ATOM 741 C C . ASN A 1 92 ? -16.574 49.405 33.966 1.00 31.75 92 ASN A C 1
ATOM 743 O O . ASN A 1 92 ? -17.329 49.774 34.857 1.00 31.75 92 ASN A O 1
ATOM 747 N N . GLU A 1 93 ? -15.239 49.445 34.111 1.00 33.09 93 GLU A N 1
ATOM 748 C CA . GLU A 1 93 ? -14.421 50.676 33.986 1.00 33.09 93 GLU A CA 1
ATOM 749 C C . GLU A 1 93 ? -12.902 50.443 34.224 1.00 33.09 93 GLU A C 1
ATOM 751 O O . GLU A 1 93 ? -12.467 49.758 35.141 1.00 33.09 93 GLU A O 1
ATOM 756 N N . THR A 1 94 ? -12.133 51.021 33.298 1.00 31.30 94 THR A N 1
ATOM 757 C CA . THR A 1 94 ? -10.805 51.676 33.321 1.00 31.30 94 THR A CA 1
ATOM 758 C C . THR A 1 94 ? -9.823 51.630 34.521 1.00 31.30 94 THR A C 1
ATOM 760 O O . THR A 1 94 ? -10.088 52.190 35.572 1.00 31.30 94 THR A O 1
ATOM 763 N N . ASN A 1 95 ? -8.586 51.217 34.178 1.00 29.64 95 ASN A N 1
ATOM 764 C CA . ASN A 1 95 ? -7.270 51.890 34.339 1.00 29.64 95 ASN A CA 1
ATOM 765 C C . ASN A 1 95 ? -6.504 52.025 35.694 1.00 29.64 95 ASN A C 1
ATOM 767 O O . ASN A 1 95 ? -7.026 52.485 36.699 1.00 29.64 95 ASN A O 1
ATOM 771 N N . VAL A 1 96 ? -5.175 51.831 35.539 1.00 30.70 96 VAL A N 1
ATOM 772 C CA . VAL A 1 96 ? -3.973 52.334 36.268 1.00 30.70 96 VAL A CA 1
ATOM 773 C C . VAL A 1 96 ? -3.378 51.524 37.442 1.00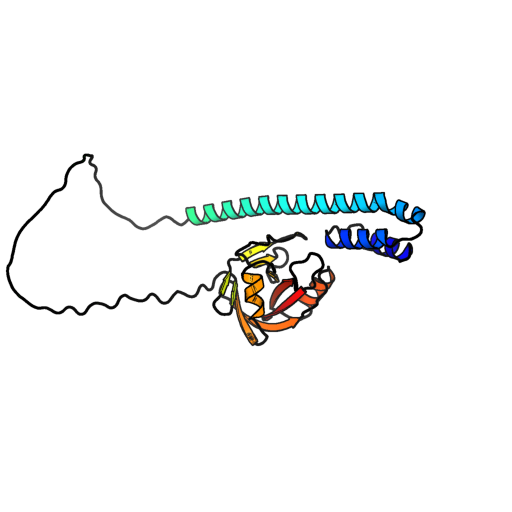 30.70 96 VAL A C 1
ATOM 775 O O . VAL A 1 96 ? -3.926 51.476 38.532 1.00 30.70 96 VAL A O 1
ATOM 778 N N . ASP A 1 97 ? -2.217 50.925 37.135 1.00 28.45 97 ASP A N 1
ATOM 779 C CA . ASP A 1 97 ? -0.872 51.003 37.759 1.00 28.45 97 ASP A CA 1
ATOM 780 C C . ASP A 1 97 ? -0.656 51.184 39.285 1.00 28.45 97 ASP A C 1
ATOM 782 O O . ASP A 1 97 ? -1.334 51.944 39.970 1.00 28.45 97 ASP A O 1
ATOM 786 N N . SER A 1 98 ? 0.462 50.570 39.701 1.00 28.72 98 SER A N 1
ATOM 787 C CA . SER A 1 98 ? 1.378 50.901 40.804 1.00 28.72 98 SER A CA 1
ATOM 788 C C . SER A 1 98 ? 1.298 50.141 42.146 1.00 28.72 98 SER A C 1
ATOM 790 O O . SER A 1 98 ? 0.333 50.193 42.900 1.00 28.72 98 SER A O 1
ATOM 792 N N . ASP A 1 99 ? 2.460 49.538 42.435 1.00 30.09 99 ASP A N 1
ATOM 793 C CA . ASP A 1 99 ? 3.169 49.423 43.717 1.00 30.09 99 ASP A CA 1
ATOM 794 C C . ASP A 1 99 ? 2.809 48.357 44.780 1.00 30.09 99 ASP A C 1
ATOM 796 O O . ASP A 1 99 ? 1.805 48.374 45.485 1.00 30.09 99 ASP A O 1
ATOM 800 N N . VAL A 1 100 ? 3.792 47.465 44.955 1.00 34.19 100 VAL A N 1
ATOM 801 C CA . VAL A 1 100 ? 4.188 46.698 46.160 1.00 34.19 100 VAL A CA 1
ATOM 802 C C . VAL A 1 100 ? 4.877 47.722 47.109 1.00 34.19 100 VAL A C 1
ATOM 804 O O . VAL A 1 100 ? 5.538 48.598 46.550 1.00 34.19 100 VAL A O 1
ATOM 807 N N . PRO A 1 101 ? 4.859 47.667 48.476 1.00 43.31 101 PRO A N 1
ATOM 808 C CA . PRO A 1 101 ? 5.231 46.465 49.230 1.00 43.31 101 PRO A CA 1
ATOM 809 C C . PRO A 1 101 ? 4.740 46.274 50.697 1.00 43.31 101 PRO A C 1
ATOM 811 O O . PRO A 1 101 ? 4.308 47.179 51.395 1.00 43.31 101 PRO A O 1
ATOM 814 N N . GLN A 1 102 ? 4.981 45.042 51.167 1.00 29.27 102 GLN A N 1
ATOM 815 C CA . GLN A 1 102 ? 5.455 44.632 52.503 1.00 29.27 102 GLN A CA 1
ATOM 816 C C . GLN A 1 102 ? 4.635 44.801 53.805 1.00 29.27 102 GLN A C 1
ATOM 818 O O . GLN A 1 102 ? 4.431 45.883 54.335 1.00 29.27 102 GLN A O 1
ATOM 823 N N . SER A 1 103 ? 4.522 43.628 54.446 1.00 27.52 103 SER A N 1
ATOM 824 C CA . SER A 1 103 ? 4.911 43.307 55.832 1.00 27.52 103 SER A CA 1
ATOM 825 C C . SER A 1 103 ? 3.909 43.443 56.987 1.00 27.52 103 SER A C 1
ATOM 827 O O . SER A 1 103 ? 3.463 44.521 57.354 1.00 27.52 103 SER A O 1
ATOM 829 N N . ASN A 1 104 ? 3.831 42.304 57.692 1.00 28.78 104 ASN A N 1
ATOM 830 C CA . ASN A 1 104 ? 3.980 42.130 59.142 1.00 28.78 104 ASN A CA 1
ATOM 831 C C . ASN A 1 104 ? 2.727 41.883 60.014 1.00 28.78 104 ASN A C 1
ATOM 833 O O . ASN A 1 104 ? 1.961 42.783 60.329 1.00 28.78 104 ASN A O 1
ATOM 837 N N . THR A 1 105 ? 2.707 40.652 60.556 1.00 28.20 105 THR A N 1
ATOM 838 C CA . THR A 1 105 ? 2.692 40.356 62.008 1.00 28.20 105 THR A CA 1
ATOM 839 C C . THR A 1 105 ? 1.388 39.836 62.646 1.00 28.20 105 THR A C 1
ATOM 841 O O . THR A 1 105 ? 0.506 40.591 63.021 1.00 28.20 105 THR A O 1
ATOM 844 N N . VAL A 1 106 ? 1.408 38.509 62.871 1.00 26.89 106 VAL A N 1
ATOM 845 C CA . VAL A 1 106 ? 1.200 37.771 64.146 1.00 26.89 106 VAL A CA 1
ATOM 846 C C . VAL A 1 106 ? -0.216 37.612 64.740 1.00 26.89 106 VAL A C 1
ATOM 848 O O . VAL A 1 106 ? -0.810 38.528 65.289 1.00 26.89 106 VAL A O 1
ATOM 851 N N . SER A 1 107 ? -0.597 36.325 64.747 1.00 30.34 107 SER A N 1
ATOM 852 C CA . SER A 1 107 ? -1.310 35.509 65.748 1.00 30.34 107 SER A CA 1
ATOM 853 C C . SER A 1 107 ? -2.748 35.821 66.153 1.00 30.34 107 SER A C 1
ATOM 855 O O . SER A 1 107 ? -3.007 36.780 66.867 1.00 30.34 107 SER A O 1
ATOM 857 N N . GLN A 1 108 ? -3.618 34.826 65.936 1.00 33.09 108 GLN A N 1
ATOM 858 C CA . GLN A 1 108 ? -4.400 34.230 67.023 1.00 33.09 108 GLN A CA 1
ATOM 859 C C . GLN A 1 108 ? -4.796 32.774 66.720 1.00 33.09 108 GLN A C 1
ATOM 861 O O . GLN A 1 108 ? -5.000 32.367 65.580 1.00 33.09 108 GLN A O 1
ATOM 866 N N . GLU A 1 109 ? -4.792 31.991 67.792 1.00 34.78 109 GLU A N 1
ATOM 867 C CA . GLU A 1 109 ? -4.864 30.540 67.886 1.00 34.78 109 GLU A CA 1
ATOM 868 C C . GLU A 1 109 ? -6.250 29.930 67.580 1.00 34.78 109 GLU A C 1
ATOM 870 O O . GLU A 1 109 ? -7.276 30.428 68.025 1.00 34.78 109 GLU A O 1
ATOM 875 N N . LYS A 1 110 ? -6.199 28.740 66.956 1.00 28.91 110 LYS A N 1
ATOM 876 C CA . LYS A 1 110 ? -6.974 27.521 67.275 1.00 28.91 110 LYS A CA 1
ATOM 877 C C . LYS A 1 110 ? -8.496 27.543 67.030 1.00 28.91 110 LYS A C 1
ATOM 879 O O . LYS A 1 110 ? -9.268 27.974 67.869 1.00 28.91 110 LYS A O 1
ATOM 884 N N . HIS A 1 111 ? -8.925 26.830 65.985 1.00 31.47 111 HIS A N 1
ATOM 885 C CA . HIS A 1 111 ? -9.718 25.605 66.149 1.00 31.47 111 HIS A CA 1
ATOM 886 C C . HIS A 1 111 ? -9.619 24.713 64.908 1.00 31.47 111 HIS A C 1
ATOM 888 O O . HIS A 1 111 ? -9.544 25.156 63.769 1.00 31.47 111 HIS A O 1
ATOM 894 N N . GLN A 1 112 ? -9.535 23.425 65.204 1.00 30.73 112 GLN A N 1
ATOM 895 C CA . GLN A 1 112 ? -9.176 22.329 64.332 1.00 30.73 112 GLN A CA 1
ATOM 896 C C . GLN A 1 112 ? -10.450 21.736 63.726 1.00 30.73 112 GLN A C 1
ATOM 898 O O . GLN A 1 112 ? -11.264 21.164 64.444 1.00 30.73 112 GLN A O 1
ATOM 903 N N . GLN A 1 113 ? -10.599 21.842 62.409 1.00 34.56 113 GLN A N 1
ATOM 904 C CA . GLN A 1 113 ? -11.407 20.923 61.615 1.00 34.56 113 GLN A CA 1
ATOM 905 C C . GLN A 1 113 ? -10.511 20.423 60.487 1.00 34.56 113 GLN A C 1
ATOM 907 O O . GLN A 1 113 ? -10.190 21.135 59.544 1.00 34.56 113 GLN A O 1
ATOM 912 N N . THR A 1 114 ? -10.021 19.200 60.654 1.00 30.53 114 THR A N 1
ATOM 913 C CA . THR A 1 114 ? -9.393 18.415 59.595 1.00 30.53 114 THR A CA 1
ATOM 914 C C . THR A 1 114 ? -10.434 18.135 58.514 1.00 30.53 114 THR A C 1
ATOM 916 O O . THR A 1 114 ? -11.157 17.144 58.599 1.00 30.53 114 THR A O 1
ATOM 919 N N . GLU A 1 115 ? -10.515 18.993 57.499 1.00 35.25 115 GLU A N 1
ATOM 920 C CA . GLU A 1 115 ? -10.970 18.549 56.185 1.00 35.25 115 GLU A CA 1
ATOM 921 C C . GLU A 1 115 ? -9.870 17.663 55.601 1.00 35.25 115 GLU A C 1
ATOM 923 O O . GLU A 1 115 ? -8.705 18.050 55.496 1.00 35.25 115 GLU A O 1
ATOM 928 N N . SER A 1 116 ? -10.236 16.420 55.291 1.00 41.81 116 SER A N 1
ATOM 929 C CA . SER A 1 116 ? -9.370 15.531 54.525 1.00 41.81 116 SER A CA 1
ATOM 930 C C . SER A 1 116 ? -9.066 16.194 53.179 1.00 41.81 116 SER A C 1
ATOM 932 O O . SER A 1 116 ? -9.997 16.716 52.561 1.00 41.81 116 SER A O 1
ATOM 934 N N . PRO A 1 117 ? -7.816 16.167 52.681 1.00 44.03 117 PRO A N 1
ATOM 935 C CA . PRO A 1 117 ? -7.543 16.613 51.326 1.00 44.03 117 PRO A CA 1
ATOM 936 C C . PRO A 1 117 ? -8.364 15.731 50.387 1.00 44.03 117 PRO A C 1
ATOM 938 O O . PRO A 1 117 ? -8.183 14.512 50.376 1.00 44.03 117 PRO A O 1
ATOM 941 N N . VAL A 1 118 ? -9.279 16.327 49.621 1.00 45.62 118 VAL A N 1
ATOM 942 C CA . VAL A 1 118 ? -9.869 15.649 48.465 1.00 45.62 118 VAL A CA 1
ATOM 943 C C . VAL A 1 118 ? -8.683 15.233 47.591 1.00 45.62 118 VAL A C 1
ATOM 945 O O . VAL A 1 118 ? -7.927 16.113 47.166 1.00 45.62 118 VAL A O 1
ATOM 948 N N . PRO A 1 119 ? -8.433 13.926 47.377 1.00 54.06 119 PRO A N 1
ATOM 949 C CA . PRO A 1 119 ? -7.335 13.511 46.525 1.00 54.06 119 PRO A CA 1
ATOM 950 C C . PRO A 1 119 ? -7.556 14.134 45.142 1.00 54.06 119 PRO A C 1
ATOM 952 O O . PRO A 1 119 ? -8.699 14.159 44.672 1.00 54.06 119 PRO A O 1
ATOM 955 N N . PRO A 1 120 ? -6.505 14.660 44.488 1.00 52.84 120 PRO A N 1
ATOM 956 C CA . PRO A 1 120 ? -6.634 15.152 43.130 1.00 52.84 120 PRO A CA 1
ATOM 957 C C . PRO A 1 120 ? -7.214 14.016 42.296 1.00 52.84 120 PRO A C 1
ATOM 959 O O . PRO A 1 120 ? -6.641 12.925 42.237 1.00 52.84 120 PRO A O 1
ATOM 962 N N . VAL A 1 121 ? -8.389 14.256 41.710 1.00 48.62 121 VAL A N 1
ATOM 963 C CA . VAL A 1 121 ? -9.006 13.329 40.768 1.00 48.62 121 VAL A CA 1
ATOM 964 C C . VAL A 1 121 ? -7.991 13.164 39.651 1.00 48.62 121 VAL A C 1
ATOM 966 O O . VAL A 1 121 ? -7.815 14.047 38.814 1.00 48.62 121 VAL A O 1
ATOM 969 N N . THR A 1 122 ? -7.263 12.052 39.685 1.00 47.91 122 THR A N 1
ATOM 970 C CA . THR A 1 122 ? -6.431 11.638 38.569 1.00 47.91 122 THR A CA 1
ATOM 971 C C . THR A 1 122 ? -7.429 11.314 37.478 1.00 47.91 122 THR A C 1
ATOM 973 O O . THR A 1 122 ? -8.074 10.267 37.517 1.00 47.91 122 THR A O 1
ATOM 976 N N . GLN A 1 123 ? -7.646 12.264 36.569 1.00 41.06 123 GLN A N 1
ATOM 977 C CA . GLN A 1 123 ? -8.381 11.998 35.347 1.00 41.06 123 GLN A CA 1
ATOM 978 C C . GLN A 1 123 ? -7.619 10.873 34.654 1.00 41.06 123 GLN A C 1
ATOM 980 O O . GLN A 1 123 ? -6.516 11.076 34.145 1.00 41.06 123 GLN A O 1
ATOM 985 N N . VAL A 1 124 ? -8.170 9.662 34.715 1.00 48.31 124 VAL A N 1
ATOM 986 C CA . VAL A 1 124 ? -7.746 8.583 33.830 1.00 48.31 124 VAL A CA 1
ATOM 987 C C . VAL A 1 124 ? -7.816 9.148 32.410 1.00 48.31 124 VAL A C 1
ATOM 989 O O . VAL A 1 124 ? -8.849 9.728 32.061 1.00 48.31 124 VAL A O 1
ATOM 992 N N . PRO A 1 125 ? -6.734 9.064 31.613 1.00 55.81 125 PRO A N 1
ATOM 993 C CA . PRO A 1 125 ? -6.761 9.555 30.246 1.00 55.81 125 PRO A CA 1
ATOM 994 C C . PRO A 1 125 ? -7.946 8.910 29.535 1.00 55.81 125 PRO A C 1
ATOM 996 O O . PRO A 1 125 ? -8.050 7.684 29.500 1.00 55.81 125 PRO A O 1
ATOM 999 N N . VAL A 1 126 ? -8.866 9.724 29.019 1.00 57.69 126 VAL A N 1
ATOM 1000 C CA . VAL A 1 126 ? -9.966 9.208 28.208 1.00 57.69 126 VAL A CA 1
ATOM 1001 C C . VAL A 1 126 ? -9.331 8.616 26.957 1.00 57.69 126 VAL A C 1
ATOM 1003 O O . VAL A 1 126 ? -8.688 9.331 26.187 1.00 57.69 126 VAL A O 1
ATOM 1006 N N . SER A 1 127 ? -9.456 7.303 26.780 1.00 72.06 127 SER A N 1
ATOM 1007 C CA . SER A 1 127 ? -8.970 6.616 25.589 1.00 72.06 127 SER A CA 1
ATOM 1008 C C . SER A 1 127 ? -9.700 7.201 24.385 1.00 72.06 127 SER A C 1
ATOM 1010 O O . SER A 1 127 ? -10.920 7.064 24.279 1.00 72.06 127 SER A O 1
ATOM 1012 N N . ARG A 1 128 ? -8.975 7.873 23.487 1.00 85.12 128 ARG A N 1
ATOM 1013 C CA . ARG A 1 128 ? -9.544 8.301 22.208 1.00 85.12 128 ARG A CA 1
ATOM 1014 C C . ARG A 1 128 ? -10.007 7.066 21.441 1.00 85.12 128 ARG A C 1
ATOM 1016 O O . ARG A 1 128 ? -9.306 6.058 21.390 1.00 85.12 128 ARG A O 1
ATOM 1023 N N . THR A 1 129 ? -11.211 7.141 20.890 1.00 85.56 129 THR A N 1
ATOM 1024 C CA . THR A 1 129 ? -11.781 6.095 20.029 1.00 85.56 129 THR A CA 1
ATOM 1025 C C . THR A 1 129 ? -11.977 6.584 18.601 1.00 85.56 129 THR A C 1
ATOM 1027 O O . THR A 1 129 ? -12.250 5.783 17.714 1.00 85.56 129 THR A O 1
ATOM 1030 N N . ASP A 1 130 ? -11.847 7.887 18.361 1.00 91.50 130 ASP A N 1
ATOM 1031 C CA . ASP A 1 130 ? -11.781 8.479 17.031 1.00 91.50 130 ASP A CA 1
ATOM 1032 C C . ASP A 1 130 ? -10.426 8.194 16.364 1.00 91.50 130 ASP A C 1
ATOM 1034 O O . ASP A 1 130 ? -9.498 7.716 17.016 1.00 91.50 130 ASP A O 1
ATOM 1038 N N . GLY A 1 131 ? -10.299 8.445 15.062 1.00 93.94 131 GLY A N 1
ATOM 1039 C CA . GLY A 1 131 ? -9.057 8.185 14.333 1.00 93.94 131 GLY A CA 1
ATOM 1040 C C . GLY A 1 131 ? -8.776 6.689 14.179 1.00 93.94 131 GLY A C 1
ATOM 1041 O O . GLY A 1 131 ? -9.707 5.898 14.045 1.00 93.94 131 GLY A O 1
ATOM 1042 N N . PHE A 1 132 ? -7.501 6.302 14.191 1.00 97.06 132 PHE A N 1
ATOM 1043 C CA . PHE A 1 132 ? -7.045 4.915 14.101 1.00 97.06 132 PHE A CA 1
ATOM 1044 C C . PHE A 1 132 ? -6.227 4.563 15.350 1.00 97.06 132 PHE A C 1
ATOM 1046 O O . PHE A 1 132 ? -5.158 5.125 15.593 1.00 97.06 132 PHE A O 1
ATOM 1053 N N . ASN A 1 133 ? -6.722 3.604 16.134 1.00 96.62 133 ASN A N 1
ATOM 1054 C CA . ASN A 1 133 ? -6.182 3.255 17.445 1.00 96.62 133 ASN A CA 1
ATOM 1055 C C . ASN A 1 133 ? -5.783 1.783 17.507 1.00 96.62 133 ASN A C 1
ATOM 1057 O O . ASN A 1 133 ? -6.545 0.907 17.097 1.00 96.62 133 ASN A O 1
ATOM 1061 N N . PHE A 1 134 ? -4.619 1.496 18.080 1.00 95.81 134 PHE A N 1
ATOM 1062 C CA . PHE A 1 134 ? -4.166 0.132 18.352 1.00 95.81 134 PHE A CA 1
ATOM 1063 C C . PHE A 1 134 ? -3.071 0.137 19.412 1.00 95.81 134 PHE A C 1
ATOM 1065 O O . PHE A 1 134 ? -2.261 1.056 19.462 1.00 95.81 134 PHE A O 1
ATOM 1072 N N . LYS A 1 135 ? -3.022 -0.897 20.261 1.00 93.62 135 LYS A N 1
ATOM 1073 C CA . LYS A 1 135 ? -1.944 -1.098 21.257 1.00 93.62 135 LYS A CA 1
ATOM 1074 C C . LYS A 1 135 ? -1.629 0.140 22.124 1.00 93.62 135 LYS A C 1
ATOM 1076 O O . LYS A 1 135 ? -0.489 0.349 22.519 1.00 93.62 135 LYS A O 1
ATOM 1081 N N . GLY A 1 136 ? -2.636 0.964 22.424 1.00 91.00 136 GLY A N 1
ATOM 1082 C CA . GLY A 1 136 ? -2.475 2.204 23.197 1.00 91.00 136 GLY A CA 1
ATOM 1083 C C . GLY A 1 136 ? -1.952 3.408 22.400 1.00 91.00 136 GLY A C 1
ATOM 1084 O O . GLY A 1 136 ? -1.790 4.483 22.971 1.00 91.00 136 GLY A O 1
ATOM 1085 N N . HIS A 1 137 ? -1.718 3.257 21.097 1.00 93.94 137 HIS A N 1
ATOM 1086 C CA . HIS A 1 137 ? -1.426 4.349 20.176 1.00 93.94 137 HIS A CA 1
ATOM 1087 C C . HIS A 1 137 ? -2.705 4.895 19.542 1.00 93.94 137 HIS A C 1
ATOM 1089 O O . HIS A 1 137 ? -3.648 4.145 19.282 1.00 93.94 137 HIS A O 1
ATOM 1095 N N . HIS A 1 138 ? -2.688 6.194 19.250 1.00 94.19 138 HIS A N 1
ATOM 1096 C CA . HIS A 1 138 ? -3.735 6.909 18.534 1.00 94.19 138 HIS A CA 1
ATOM 1097 C C . HIS A 1 138 ? -3.105 7.720 17.399 1.00 94.19 138 HIS A C 1
ATOM 1099 O O . HIS A 1 138 ? -2.118 8.427 17.621 1.00 94.19 138 HIS A O 1
ATOM 1105 N N . PHE A 1 139 ? -3.706 7.646 16.213 1.00 94.44 139 PHE A N 1
ATOM 1106 C CA . PHE A 1 139 ? -3.323 8.432 15.046 1.00 94.44 139 PHE A CA 1
ATOM 1107 C C . PHE A 1 139 ? -4.561 9.071 14.422 1.00 94.44 139 PHE A C 1
ATOM 1109 O O . PHE A 1 139 ? -5.551 8.386 14.148 1.00 94.44 139 PHE A O 1
ATOM 1116 N N . ASP A 1 140 ? -4.493 10.377 14.168 1.00 93.88 140 ASP A N 1
ATOM 1117 C CA . ASP A 1 140 ? -5.549 11.084 13.451 1.00 93.88 140 ASP A CA 1
ATOM 1118 C C . ASP A 1 140 ? -5.627 10.574 12.001 1.00 93.88 140 ASP A C 1
ATOM 1120 O O . ASP A 1 140 ? -4.620 10.187 11.395 1.00 93.88 140 ASP A O 1
ATOM 1124 N N . LEU A 1 141 ? -6.831 10.576 11.432 1.00 92.06 141 LEU A N 1
ATOM 1125 C CA . LEU A 1 141 ? -7.034 10.194 10.039 1.00 92.06 141 LEU A CA 1
ATOM 1126 C C . LEU A 1 141 ? -6.917 11.409 9.122 1.00 92.06 141 LEU A C 1
ATOM 1128 O O . LEU A 1 141 ? -7.458 12.476 9.405 1.00 92.06 141 LEU A O 1
ATOM 1132 N N . SER A 1 142 ? -6.255 11.217 7.988 1.00 91.00 142 SER A N 1
ATOM 1133 C CA . SER A 1 142 ? -6.276 12.151 6.865 1.00 91.00 142 SER A CA 1
ATOM 1134 C C . SER A 1 142 ? -6.720 11.426 5.601 1.00 91.00 142 SER A C 1
ATOM 1136 O O . SER A 1 142 ? -6.756 10.199 5.558 1.00 91.00 142 SER A O 1
ATOM 1138 N N . SER A 1 143 ? -7.082 12.165 4.563 1.00 86.62 143 SER A N 1
ATOM 1139 C CA . SER A 1 143 ? -7.487 11.580 3.288 1.00 86.62 143 SER A CA 1
ATOM 1140 C C . SER A 1 143 ? -6.292 11.411 2.358 1.00 86.62 143 SER A C 1
ATOM 1142 O O . SER A 1 143 ? -5.376 12.233 2.344 1.00 86.62 143 SER A O 1
ATOM 1144 N N . PHE A 1 144 ? -6.316 10.352 1.558 1.00 81.69 144 PHE A N 1
ATOM 1145 C CA . PHE A 1 144 ? -5.346 10.106 0.501 1.00 81.69 144 PHE A CA 1
ATOM 1146 C C . PHE A 1 144 ? -6.050 9.691 -0.785 1.00 81.69 144 PHE A C 1
ATOM 1148 O O . PHE A 1 144 ? -7.021 8.933 -0.777 1.00 81.69 144 PHE A O 1
ATOM 1155 N N . SER A 1 145 ? -5.555 10.225 -1.893 1.00 73.50 145 SER A N 1
ATOM 1156 C CA . SER A 1 145 ? -6.004 9.922 -3.244 1.00 73.50 145 SER A CA 1
ATOM 1157 C C . SER A 1 145 ? -4.789 9.895 -4.183 1.00 73.50 145 SER A C 1
ATOM 1159 O O . SER A 1 145 ? -3.754 10.502 -3.894 1.00 73.50 145 SER A O 1
ATOM 1161 N N . GLY A 1 146 ? -4.901 9.174 -5.301 1.00 65.75 146 GLY A N 1
ATOM 1162 C CA . GLY A 1 146 ? -3.872 9.137 -6.347 1.00 65.75 146 GLY A CA 1
ATOM 1163 C C . GLY A 1 146 ? -2.737 8.122 -6.141 1.00 65.75 146 GLY A C 1
ATOM 1164 O O . GLY A 1 146 ? -2.781 7.252 -5.274 1.00 65.75 146 GLY A O 1
ATOM 1165 N N . LEU A 1 147 ? -1.706 8.217 -6.993 1.00 61.38 147 LEU A N 1
ATOM 1166 C CA . LEU A 1 147 ? -0.524 7.326 -7.002 1.00 61.38 147 LEU A CA 1
ATOM 1167 C C . LEU A 1 147 ? 0.738 8.008 -6.426 1.00 61.38 147 LEU A C 1
ATOM 1169 O O . LEU A 1 147 ? 1.865 7.715 -6.840 1.00 61.38 147 LEU A O 1
ATOM 1173 N N . GLY A 1 148 ? 0.543 8.967 -5.518 1.00 56.88 148 GLY A N 1
ATOM 1174 C CA . GLY A 1 148 ? 1.592 9.814 -4.946 1.00 56.88 148 GLY A CA 1
ATOM 1175 C C . GLY A 1 148 ? 2.303 9.225 -3.722 1.00 56.88 148 GLY A C 1
ATOM 1176 O O . GLY A 1 148 ? 1.871 8.243 -3.129 1.00 56.88 148 GLY A O 1
ATOM 1177 N N . ALA A 1 149 ? 3.414 9.854 -3.330 1.00 62.53 149 ALA A N 1
ATOM 1178 C CA . ALA A 1 149 ? 4.090 9.567 -2.067 1.00 62.53 149 ALA A CA 1
ATOM 1179 C C . ALA A 1 149 ? 3.431 10.359 -0.931 1.00 62.53 149 ALA A C 1
ATOM 1181 O O . ALA A 1 149 ? 3.204 11.564 -1.063 1.00 62.53 149 ALA A O 1
ATOM 1182 N N . VAL A 1 150 ? 3.160 9.701 0.192 1.00 66.94 150 VAL A N 1
ATOM 1183 C CA . VAL A 1 150 ? 2.734 10.382 1.417 1.00 66.94 150 VAL A CA 1
ATOM 1184 C C . VAL A 1 150 ? 3.942 11.026 2.119 1.00 66.94 150 VAL A C 1
ATOM 1186 O O . VAL A 1 150 ? 5.058 10.508 2.023 1.00 66.94 150 VAL A O 1
ATOM 1189 N N . PRO A 1 151 ? 3.774 12.168 2.813 1.00 66.31 151 PRO A N 1
ATOM 1190 C CA . PRO A 1 151 ? 4.854 12.785 3.577 1.00 66.31 151 PRO A CA 1
ATOM 1191 C C . PRO A 1 151 ? 5.461 11.823 4.604 1.00 66.31 151 PRO A C 1
ATOM 1193 O O . PRO A 1 151 ? 4.739 11.291 5.443 1.00 66.31 151 PRO A O 1
ATOM 1196 N N . GLN A 1 152 ? 6.790 11.676 4.584 1.00 65.75 152 GLN A N 1
ATOM 1197 C CA . GLN A 1 152 ? 7.540 10.814 5.513 1.00 65.75 152 GLN A CA 1
ATOM 1198 C C . GLN A 1 152 ? 7.308 11.183 6.988 1.00 65.75 152 GLN A C 1
ATOM 1200 O O . GLN A 1 152 ? 7.269 10.315 7.855 1.00 65.75 152 GLN A O 1
ATOM 1205 N N . TRP A 1 153 ? 7.109 12.475 7.264 1.00 64.25 153 TRP A N 1
ATOM 1206 C CA . TRP A 1 153 ? 6.884 13.023 8.600 1.00 64.25 153 TRP A CA 1
ATOM 1207 C C . TRP A 1 153 ? 5.436 13.469 8.741 1.00 64.25 153 TRP A C 1
ATOM 1209 O O . TRP A 1 153 ? 5.098 14.633 8.533 1.00 64.25 153 TRP A O 1
ATOM 1219 N N . THR A 1 154 ? 4.572 12.515 9.064 1.00 72.69 154 THR A N 1
ATOM 1220 C CA . THR A 1 154 ? 3.141 12.745 9.253 1.00 72.69 154 THR A CA 1
ATOM 1221 C C . THR A 1 154 ? 2.663 12.110 10.557 1.00 72.69 154 THR A C 1
ATOM 1223 O O . THR A 1 154 ? 3.079 10.991 10.872 1.00 72.69 154 THR A O 1
ATOM 1226 N N . PRO A 1 155 ? 1.807 12.798 11.335 1.00 76.19 155 PRO A N 1
ATOM 1227 C CA . PRO A 1 155 ? 1.125 12.187 12.469 1.00 76.19 155 PRO A CA 1
ATOM 1228 C C . PRO A 1 155 ? -0.089 11.346 12.036 1.00 76.19 155 PRO A C 1
ATOM 1230 O O . PRO A 1 155 ? -0.727 10.734 12.889 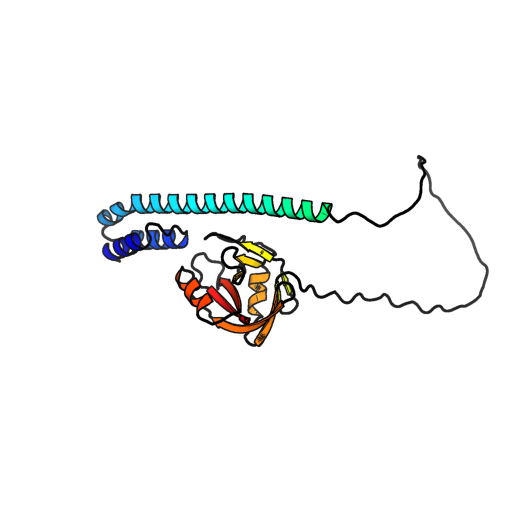1.00 76.19 155 PRO A O 1
ATOM 1233 N N . TYR A 1 156 ? -0.419 11.329 10.739 1.00 89.56 156 TYR A N 1
ATOM 1234 C CA . TYR A 1 156 ? -1.667 10.775 10.230 1.00 89.56 156 TYR A CA 1
ATOM 1235 C C . TYR A 1 156 ? -1.530 9.345 9.714 1.00 89.56 156 TYR A C 1
ATOM 1237 O O . TYR A 1 156 ? -0.520 8.974 9.109 1.00 89.56 156 TYR A O 1
ATOM 1245 N N . ILE A 1 157 ? -2.611 8.583 9.860 1.00 94.75 157 ILE A N 1
ATOM 1246 C CA . ILE A 1 157 ? -2.900 7.435 8.999 1.00 94.75 157 ILE A CA 1
ATOM 1247 C C . ILE A 1 157 ? -3.832 7.913 7.889 1.00 94.75 157 ILE A C 1
ATOM 1249 O O . ILE A 1 157 ? -4.776 8.664 8.132 1.00 94.75 157 ILE A O 1
ATOM 1253 N N . TYR A 1 158 ? -3.565 7.501 6.656 1.00 93.44 158 TYR A N 1
ATOM 1254 C CA . TYR A 1 158 ? -4.320 7.983 5.512 1.00 93.44 158 TYR A CA 1
ATOM 1255 C C . TYR A 1 158 ? -5.419 7.010 5.118 1.00 93.44 158 TYR A C 1
ATOM 1257 O O . TYR A 1 158 ? -5.146 5.847 4.856 1.00 93.44 158 TYR A O 1
ATOM 1265 N N . GLN A 1 159 ? -6.653 7.479 5.023 1.00 93.56 159 GLN A N 1
ATOM 1266 C CA . GLN A 1 159 ? -7.769 6.738 4.451 1.00 93.56 159 GLN A CA 1
ATOM 1267 C C . GLN A 1 159 ? -7.860 7.023 2.953 1.00 93.56 159 GLN A C 1
ATOM 1269 O O . GLN A 1 159 ? -7.859 8.185 2.535 1.00 93.56 159 GLN A O 1
ATOM 1274 N N . TRP A 1 160 ? -7.968 5.973 2.144 1.00 88.94 160 TRP A N 1
ATOM 1275 C CA . TRP A 1 160 ? -8.172 6.123 0.709 1.00 88.94 160 TRP A CA 1
ATOM 1276 C C . TRP A 1 160 ? -9.565 6.665 0.421 1.00 88.94 160 TRP A C 1
ATOM 1278 O O . TRP A 1 160 ? -10.556 6.182 0.964 1.00 88.94 160 TRP A O 1
ATOM 1288 N N . THR A 1 161 ? -9.667 7.656 -0.458 1.00 84.69 161 THR A N 1
ATOM 1289 C CA . THR A 1 161 ? -10.978 8.258 -0.738 1.00 84.69 161 THR A CA 1
ATOM 1290 C C . THR A 1 161 ? -11.813 7.475 -1.729 1.00 84.69 161 THR A C 1
ATOM 1292 O O . THR A 1 161 ? -13.033 7.458 -1.602 1.00 84.69 161 THR A O 1
ATOM 1295 N N . ASP A 1 162 ? -11.167 6.785 -2.666 1.00 83.00 162 ASP A N 1
ATOM 1296 C CA . ASP A 1 162 ? -11.857 5.923 -3.635 1.00 83.00 162 ASP A CA 1
ATOM 1297 C C . ASP A 1 162 ? -12.241 4.569 -3.017 1.00 83.00 162 ASP A C 1
ATOM 1299 O O . ASP A 1 162 ? -13.066 3.836 -3.559 1.00 83.00 162 ASP A O 1
ATOM 1303 N N . ASP A 1 163 ? -11.655 4.244 -1.863 1.00 86.69 163 ASP A N 1
ATOM 1304 C CA . ASP A 1 163 ? -11.935 3.034 -1.104 1.00 86.69 163 ASP A CA 1
ATOM 1305 C C . ASP A 1 163 ? -11.805 3.294 0.405 1.00 86.69 163 ASP A C 1
ATOM 1307 O O . ASP A 1 163 ? -10.773 2.980 1.004 1.00 86.69 163 ASP A O 1
ATOM 1311 N N . PRO A 1 164 ? -12.849 3.841 1.055 1.00 89.25 164 PRO A N 1
ATOM 1312 C CA . PRO A 1 164 ? -12.797 4.200 2.473 1.00 89.25 164 PRO A CA 1
ATOM 1313 C C . PRO A 1 164 ? -12.558 3.022 3.431 1.00 89.25 164 PRO A C 1
ATOM 1315 O O . PRO A 1 164 ? -12.305 3.246 4.613 1.00 89.25 164 PRO A O 1
ATOM 1318 N N . SER A 1 165 ? -12.633 1.777 2.945 1.00 92.88 165 SER A N 1
ATOM 1319 C CA . SER A 1 165 ? -12.275 0.574 3.709 1.00 92.88 165 SER A CA 1
ATOM 1320 C C . SER A 1 165 ? -10.767 0.294 3.750 1.00 92.88 165 SER A C 1
ATOM 1322 O O . SER A 1 165 ? -10.329 -0.632 4.436 1.00 92.88 165 SER A O 1
ATOM 1324 N N . HIS A 1 166 ? -9.964 1.067 3.013 1.00 94.44 166 HIS A N 1
ATOM 1325 C CA . HIS A 1 166 ? -8.527 0.877 2.900 1.00 94.44 166 HIS A CA 1
ATOM 1326 C C . HIS A 1 166 ? -7.740 2.066 3.464 1.00 94.44 166 HIS A C 1
ATOM 1328 O O . HIS A 1 166 ? -8.073 3.231 3.226 1.00 94.44 166 HIS A O 1
ATOM 1334 N N . TYR A 1 167 ? -6.654 1.766 4.180 1.00 95.62 167 TYR A N 1
ATOM 1335 C CA . TYR A 1 167 ? -5.779 2.759 4.799 1.00 95.62 167 TYR A CA 1
ATOM 1336 C C . TYR A 1 167 ? -4.308 2.570 4.406 1.00 95.62 167 TYR A C 1
ATOM 1338 O O . TYR A 1 167 ? -3.831 1.460 4.169 1.00 95.62 167 TYR A O 1
ATOM 1346 N N . LEU A 1 168 ? -3.561 3.667 4.378 1.00 93.94 168 LEU A N 1
ATOM 1347 C CA . LEU A 1 168 ? -2.132 3.719 4.114 1.00 93.94 168 LEU A CA 1
ATOM 1348 C C . LEU A 1 168 ? -1.413 4.311 5.325 1.00 93.94 168 LEU A C 1
ATOM 1350 O O . LEU A 1 168 ? -1.724 5.407 5.796 1.00 93.94 168 LEU A O 1
ATOM 1354 N N . ILE A 1 169 ? -0.414 3.578 5.803 1.00 94.50 169 ILE A N 1
ATOM 1355 C CA . ILE A 1 169 ? 0.458 3.974 6.902 1.00 94.50 169 ILE A CA 1
ATOM 1356 C C . ILE A 1 169 ? 1.861 4.200 6.340 1.00 94.50 169 ILE A C 1
ATOM 1358 O O . ILE A 1 169 ? 2.507 3.261 5.872 1.00 94.50 169 ILE A O 1
ATOM 1362 N N . GLU A 1 170 ? 2.346 5.443 6.383 1.00 91.50 170 GLU A N 1
ATOM 1363 C CA . GLU A 1 170 ? 3.678 5.777 5.870 1.00 91.50 170 GLU A CA 1
ATOM 1364 C C . GLU A 1 170 ? 4.764 5.109 6.708 1.00 91.50 170 GLU A C 1
ATOM 1366 O O . GLU A 1 170 ? 4.810 5.308 7.924 1.00 91.50 170 GLU A O 1
ATOM 1371 N N . LYS A 1 171 ? 5.669 4.355 6.076 1.00 90.56 171 LYS A N 1
ATOM 1372 C CA . LYS A 1 171 ? 6.686 3.571 6.793 1.00 90.56 171 LYS A CA 1
ATOM 1373 C C . LYS A 1 171 ? 7.623 4.451 7.621 1.00 90.56 171 LYS A C 1
ATOM 1375 O O . LYS A 1 171 ? 7.989 4.063 8.725 1.00 90.56 171 LYS A O 1
ATOM 1380 N N . ALA A 1 172 ? 7.995 5.627 7.114 1.00 85.94 172 ALA A N 1
ATOM 1381 C CA . ALA A 1 172 ? 8.878 6.548 7.830 1.00 85.94 172 ALA A CA 1
ATOM 1382 C C . ALA A 1 172 ? 8.195 7.301 8.995 1.00 85.94 172 ALA A C 1
ATOM 1384 O O . ALA A 1 172 ? 8.869 8.019 9.731 1.00 85.94 172 ALA A O 1
ATOM 1385 N N . SER A 1 173 ? 6.881 7.135 9.184 1.00 87.25 173 SER A N 1
ATOM 1386 C CA . SER A 1 173 ? 6.117 7.826 10.227 1.00 87.25 173 SER A CA 1
ATOM 1387 C C . SER A 1 173 ? 6.119 7.091 11.575 1.00 87.25 173 SER A C 1
ATOM 1389 O O . SER A 1 173 ? 6.461 5.911 11.680 1.00 87.25 173 SER A O 1
ATOM 1391 N N . ASN A 1 174 ? 5.641 7.770 12.623 1.00 88.75 174 ASN A N 1
ATOM 1392 C CA . ASN A 1 174 ? 5.423 7.153 13.937 1.00 88.75 174 ASN A CA 1
ATOM 1393 C C . ASN A 1 174 ? 4.435 5.978 13.864 1.00 88.75 174 ASN A C 1
ATOM 1395 O O . ASN A 1 174 ? 4.665 4.943 14.489 1.00 88.75 174 ASN A O 1
ATOM 1399 N N . ALA A 1 175 ? 3.375 6.111 13.061 1.00 92.56 175 ALA A N 1
ATOM 1400 C CA . ALA A 1 175 ? 2.423 5.032 12.816 1.00 92.56 175 ALA A CA 1
ATOM 1401 C C . ALA A 1 175 ? 3.089 3.849 12.098 1.00 92.56 175 ALA A C 1
ATOM 1403 O O . ALA A 1 175 ? 2.890 2.699 12.487 1.00 92.56 175 ALA A O 1
ATOM 1404 N N . GLY A 1 176 ? 3.947 4.132 11.113 1.00 92.38 176 GLY A N 1
ATOM 1405 C CA . GLY A 1 176 ? 4.718 3.125 10.378 1.00 92.38 176 GLY A CA 1
ATOM 1406 C C . GLY A 1 176 ? 5.695 2.337 11.247 1.00 92.38 176 GLY A C 1
ATOM 1407 O O . GLY A 1 176 ? 5.966 1.173 10.956 1.00 92.38 176 GLY A O 1
ATOM 1408 N N . ASN A 1 177 ? 6.186 2.930 12.337 1.00 90.00 177 ASN A N 1
ATOM 1409 C CA . ASN A 1 177 ? 6.996 2.233 13.335 1.00 90.00 177 ASN A CA 1
ATOM 1410 C C . ASN A 1 177 ? 6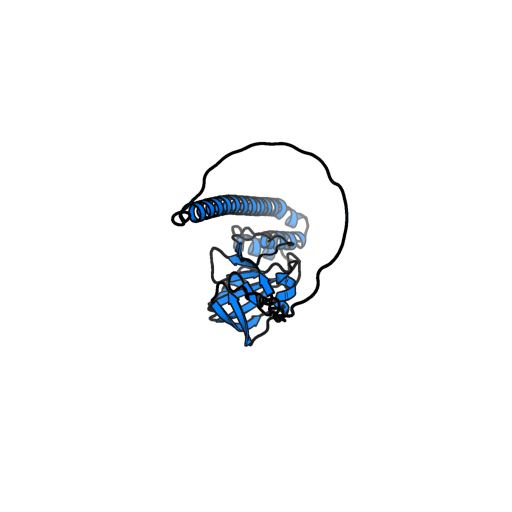.140 1.413 14.311 1.00 90.00 177 ASN A C 1
ATOM 1412 O O . ASN A 1 177 ? 6.490 0.277 14.623 1.00 90.00 177 ASN A O 1
ATOM 1416 N N . ALA A 1 178 ? 5.012 1.961 14.768 1.00 94.00 178 ALA A N 1
ATOM 1417 C CA . ALA A 1 178 ? 4.150 1.316 15.757 1.00 94.00 178 ALA A CA 1
ATOM 1418 C C . ALA A 1 178 ? 3.370 0.113 15.198 1.00 94.00 178 ALA A C 1
ATOM 1420 O O . ALA A 1 178 ? 3.140 -0.856 15.927 1.00 94.00 178 ALA A O 1
ATOM 1421 N N . ILE A 1 179 ? 2.972 0.146 13.920 1.00 95.94 179 ILE A N 1
ATOM 1422 C CA . ILE A 1 179 ? 2.045 -0.843 13.348 1.00 95.94 179 ILE A CA 1
ATOM 1423 C C . ILE A 1 179 ? 2.571 -2.284 13.382 1.00 95.94 179 ILE A C 1
ATOM 1425 O O . ILE A 1 179 ? 1.793 -3.224 13.476 1.00 95.94 179 ILE A O 1
ATOM 1429 N N . TRP A 1 180 ? 3.890 -2.476 13.412 1.00 95.25 180 TRP A N 1
ATOM 1430 C CA . TRP A 1 180 ? 4.518 -3.802 13.490 1.00 95.25 180 TRP A CA 1
ATOM 1431 C C . TRP A 1 180 ? 4.272 -4.534 14.814 1.00 95.25 180 TRP A C 1
ATOM 1433 O O . TRP A 1 180 ? 4.555 -5.723 14.913 1.00 95.25 180 TRP A O 1
ATOM 1443 N N . SER A 1 181 ? 3.747 -3.840 15.826 1.00 95.38 181 SER A N 1
ATOM 1444 C CA . SER A 1 181 ? 3.287 -4.458 17.075 1.00 95.38 181 SER A CA 1
ATOM 1445 C C . SER A 1 181 ? 1.910 -5.123 16.961 1.00 95.38 181 SER A C 1
ATOM 1447 O O . SER A 1 181 ? 1.513 -5.837 17.882 1.00 95.38 181 SER A O 1
ATOM 1449 N N . VAL A 1 182 ? 1.178 -4.885 15.867 1.00 96.75 182 VAL A N 1
ATOM 1450 C CA . VAL A 1 182 ? -0.149 -5.451 15.609 1.00 96.75 182 VAL A CA 1
ATOM 1451 C C . VAL A 1 182 ? -0.006 -6.771 14.856 1.00 96.75 182 VAL A C 1
ATOM 1453 O O . VAL A 1 182 ? 0.455 -6.800 13.714 1.00 96.75 182 VAL A O 1
ATOM 1456 N N . GLY A 1 183 ? -0.422 -7.861 15.498 1.00 96.06 183 GLY A N 1
ATOM 1457 C CA . GLY A 1 183 ? -0.450 -9.204 14.929 1.00 96.06 183 GLY A CA 1
ATOM 1458 C C . GLY A 1 183 ? -1.865 -9.738 14.706 1.00 96.06 183 GLY A C 1
ATOM 1459 O O . GLY A 1 183 ? -2.868 -9.089 15.000 1.00 96.06 183 GLY A O 1
ATOM 1460 N N . ILE A 1 184 ? -1.946 -10.964 14.191 1.00 97.38 184 ILE A N 1
ATOM 1461 C CA . ILE A 1 184 ? -3.213 -11.694 14.048 1.00 97.38 184 ILE A CA 1
ATOM 1462 C C . ILE A 1 184 ? -3.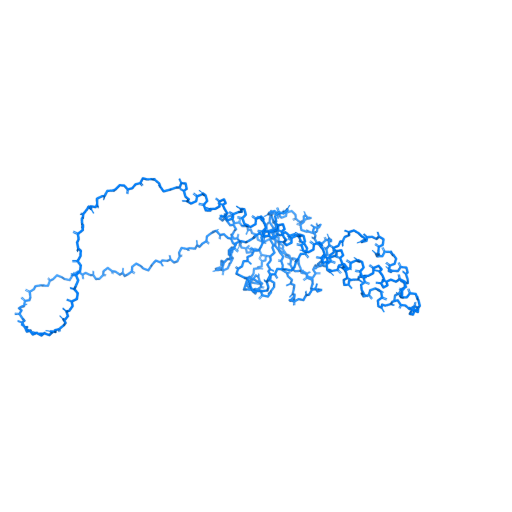835 -11.922 15.435 1.00 97.38 184 ILE A C 1
ATOM 1464 O O . ILE A 1 184 ? -3.152 -12.340 16.367 1.00 97.38 184 ILE A O 1
ATOM 1468 N N . GLY A 1 185 ? -5.138 -11.666 15.552 1.00 96.44 185 GLY A N 1
ATOM 1469 C CA . GLY A 1 185 ? -5.915 -11.735 16.790 1.00 96.44 185 GLY A CA 1
ATOM 1470 C C . GLY A 1 185 ? -5.983 -10.417 17.563 1.00 96.44 185 GLY A C 1
ATOM 1471 O O . GLY A 1 185 ? -6.812 -10.290 18.462 1.00 96.44 185 GLY A O 1
ATOM 1472 N N . ASP A 1 186 ? -5.162 -9.425 17.210 1.00 98.00 186 ASP A N 1
ATOM 1473 C CA . ASP A 1 186 ? -5.221 -8.110 17.840 1.00 98.00 186 ASP A CA 1
ATOM 1474 C C . ASP A 1 186 ? -6.408 -7.284 17.347 1.00 98.00 186 ASP A C 1
ATOM 1476 O O . ASP A 1 186 ? -6.883 -7.430 16.218 1.00 98.00 186 ASP A O 1
ATOM 1480 N N . GLN A 1 187 ? -6.859 -6.372 18.206 1.00 97.50 187 GLN A N 1
ATOM 1481 C CA . GLN A 1 187 ? -7.921 -5.427 17.893 1.00 97.50 187 GLN A CA 1
ATOM 1482 C C . GLN A 1 187 ? -7.359 -4.062 17.504 1.00 97.50 187 GLN A C 1
ATOM 1484 O O . GLN A 1 187 ? -6.418 -3.553 18.124 1.00 97.50 187 GLN A O 1
ATOM 1489 N N . VAL A 1 188 ? -8.003 -3.449 16.516 1.00 97.25 188 VAL A N 1
ATOM 1490 C CA . VAL A 1 188 ? -7.832 -2.042 16.153 1.00 97.25 188 VAL A CA 1
ATOM 1491 C C . VAL A 1 188 ? -9.180 -1.336 16.267 1.00 97.25 188 VAL A C 1
ATOM 1493 O O . VAL A 1 188 ? -10.215 -1.934 15.978 1.00 97.25 188 VAL A O 1
ATOM 1496 N N . VAL A 1 189 ? -9.184 -0.074 16.691 1.00 97.38 189 VAL A N 1
ATOM 1497 C CA . VAL A 1 189 ? -10.399 0.748 16.775 1.00 97.38 189 VAL A CA 1
ATOM 1498 C C . VAL A 1 189 ? -10.274 1.912 15.810 1.00 97.38 189 VAL A C 1
ATOM 1500 O O . VAL A 1 189 ? -9.388 2.752 15.972 1.00 97.38 189 VAL A O 1
ATOM 1503 N N . ILE A 1 190 ? -11.163 1.978 14.824 1.00 96.31 190 ILE A N 1
ATOM 1504 C CA . ILE A 1 190 ? -11.196 3.050 13.832 1.00 96.31 190 ILE A CA 1
ATOM 1505 C C . ILE A 1 190 ? -12.525 3.787 13.932 1.00 96.31 190 ILE A C 1
ATOM 1507 O O . ILE A 1 190 ? -13.579 3.192 13.709 1.00 96.31 190 ILE A O 1
ATOM 1511 N N . ASN A 1 191 ? -12.485 5.079 14.264 1.00 94.06 191 ASN A N 1
ATOM 1512 C CA . ASN A 1 191 ? -13.675 5.923 14.436 1.00 94.06 191 ASN A CA 1
ATOM 1513 C C . ASN A 1 191 ? -14.775 5.264 15.296 1.00 94.06 191 ASN A C 1
ATOM 1515 O O . ASN A 1 191 ? -15.956 5.272 14.953 1.00 94.06 191 ASN A O 1
ATOM 1519 N N . GLY A 1 192 ? -14.372 4.657 16.411 1.00 92.94 192 GLY A N 1
ATOM 1520 C CA . GLY A 1 192 ? -15.248 3.989 17.373 1.00 92.94 192 GLY A CA 1
ATOM 1521 C C . GLY A 1 192 ? -15.648 2.560 17.006 1.00 92.94 192 GLY A C 1
ATOM 1522 O O . GLY A 1 192 ? -16.291 1.904 17.819 1.00 92.94 192 GLY A O 1
ATOM 1523 N N . GLN A 1 193 ? -15.267 2.063 15.828 1.00 96.44 193 GLN A N 1
ATOM 1524 C CA . GLN A 1 193 ? -15.541 0.691 15.399 1.00 96.44 193 GLN A CA 1
ATOM 1525 C C . GLN A 1 193 ? -14.337 -0.207 15.655 1.00 96.44 193 GLN A C 1
ATOM 1527 O O . GLN A 1 193 ? -13.223 0.122 15.249 1.00 96.44 193 GLN A O 1
ATOM 1532 N N . THR A 1 194 ? -14.563 -1.341 16.311 1.00 96.69 194 THR A N 1
ATOM 1533 C CA . THR A 1 194 ? -13.517 -2.323 16.617 1.00 96.69 194 THR A CA 1
ATOM 1534 C C . THR A 1 194 ? -13.463 -3.394 15.539 1.00 96.69 194 THR A C 1
ATOM 1536 O O . THR A 1 194 ? -14.485 -3.998 15.228 1.00 96.69 194 THR A O 1
ATOM 1539 N N . TYR A 1 195 ? -12.263 -3.680 15.044 1.00 98.12 195 TYR A N 1
ATOM 1540 C CA . TYR A 1 195 ? -11.996 -4.736 14.072 1.00 98.12 195 TYR A CA 1
ATOM 1541 C C . TYR A 1 195 ? -10.918 -5.670 14.606 1.00 98.12 195 TYR A C 1
ATOM 1543 O O . TYR A 1 195 ? -9.959 -5.220 15.240 1.00 98.12 195 TYR A O 1
ATOM 1551 N N . THR A 1 196 ? -11.053 -6.964 14.332 1.00 98.31 196 THR A N 1
ATOM 1552 C CA . THR A 1 196 ? -10.064 -7.973 14.731 1.00 98.31 196 THR A CA 1
ATOM 1553 C C . THR A 1 196 ? -9.224 -8.377 13.530 1.00 98.31 196 THR A C 1
ATOM 1555 O O . THR A 1 196 ? -9.755 -8.774 12.491 1.00 98.31 196 THR A O 1
ATOM 1558 N N . VAL A 1 197 ? -7.900 -8.293 13.664 1.00 98.38 197 VAL A N 1
ATOM 1559 C CA . VAL A 1 197 ? -6.963 -8.717 12.619 1.00 98.38 197 VAL A CA 1
ATOM 1560 C C . VAL A 1 197 ? -7.036 -10.227 12.463 1.00 98.38 197 VAL A C 1
ATOM 1562 O O . VAL A 1 197 ? -6.792 -10.964 13.416 1.00 98.38 197 VAL A O 1
ATOM 1565 N N . PHE A 1 198 ? -7.314 -10.703 11.254 1.00 97.62 198 PHE A N 1
ATOM 1566 C CA . PHE A 1 198 ? -7.387 -12.137 10.967 1.00 97.62 198 PHE A CA 1
ATOM 1567 C C . PHE A 1 198 ? -6.327 -12.607 9.966 1.00 97.62 198 PHE A C 1
ATOM 1569 O O . PHE A 1 198 ? -6.057 -13.803 9.890 1.00 97.62 198 PHE A O 1
ATOM 1576 N N . ASN A 1 199 ? -5.711 -11.695 9.208 1.00 97.25 199 ASN A N 1
ATOM 1577 C CA . ASN A 1 199 ? -4.640 -12.035 8.276 1.00 97.25 199 ASN A CA 1
ATOM 1578 C C . ASN A 1 199 ? -3.626 -10.888 8.144 1.00 97.25 199 ASN A C 1
ATOM 1580 O O . ASN A 1 199 ? -3.963 -9.713 8.304 1.00 97.25 199 ASN A O 1
ATOM 1584 N N . GLN A 1 200 ? -2.386 -11.246 7.819 1.00 96.06 200 GLN A N 1
ATOM 1585 C CA . GLN A 1 200 ? -1.298 -10.332 7.498 1.00 96.06 200 GLN A CA 1
ATOM 1586 C C . GLN A 1 200 ? -0.451 -10.948 6.379 1.00 96.06 200 GLN A C 1
ATOM 1588 O O . GLN A 1 200 ? 0.026 -12.076 6.496 1.00 96.06 200 GLN A O 1
ATOM 1593 N N . MET A 1 201 ? -0.235 -10.198 5.303 1.00 94.38 201 MET A N 1
ATOM 1594 C CA . MET A 1 201 ? 0.581 -10.613 4.163 1.00 94.38 201 MET A CA 1
ATOM 1595 C C . MET A 1 201 ? 1.754 -9.655 3.994 1.00 94.38 201 MET A C 1
ATOM 1597 O O . MET A 1 201 ? 1.539 -8.464 3.801 1.00 94.38 201 MET A O 1
ATOM 1601 N N . SER A 1 202 ? 2.978 -10.175 4.023 1.00 93.25 202 SER A N 1
ATOM 1602 C CA . SER A 1 202 ? 4.211 -9.405 3.796 1.00 93.25 202 SER A CA 1
ATOM 1603 C C . SER A 1 202 ? 4.840 -9.732 2.444 1.00 93.25 202 SER A C 1
ATOM 1605 O O . SER A 1 202 ? 4.539 -10.768 1.848 1.00 93.25 202 SER A O 1
ATOM 1607 N N . ASN A 1 203 ? 5.756 -8.877 1.980 1.00 89.81 203 ASN A N 1
ATOM 1608 C CA . ASN A 1 203 ? 6.419 -8.998 0.678 1.00 89.81 203 ASN A CA 1
ATOM 1609 C C . ASN A 1 203 ? 5.450 -8.940 -0.518 1.00 89.81 203 ASN A C 1
ATOM 1611 O O . ASN A 1 203 ? 5.730 -9.493 -1.586 1.00 89.81 203 ASN A O 1
ATOM 1615 N N . VAL A 1 204 ? 4.304 -8.270 -0.361 1.00 89.19 204 VAL A N 1
ATOM 1616 C CA . VAL A 1 204 ? 3.357 -8.065 -1.460 1.00 89.19 204 VAL A CA 1
ATOM 1617 C C . VAL A 1 204 ? 3.948 -7.056 -2.438 1.00 89.19 204 VAL A C 1
ATOM 1619 O O . VAL A 1 204 ? 4.480 -6.017 -2.049 1.00 89.19 204 VAL A O 1
ATOM 1622 N N . VAL A 1 205 ? 3.884 -7.353 -3.734 1.00 83.75 205 VAL A N 1
ATOM 1623 C CA . VAL A 1 205 ? 4.410 -6.440 -4.751 1.00 83.75 205 VAL A CA 1
ATOM 1624 C C . VAL A 1 205 ? 3.568 -5.162 -4.770 1.00 83.75 205 VAL A C 1
ATOM 1626 O O . VAL A 1 205 ? 2.359 -5.215 -4.950 1.00 83.75 205 VAL A O 1
ATOM 1629 N N . ASN A 1 206 ? 4.216 -4.005 -4.616 1.00 84.62 206 ASN A N 1
ATOM 1630 C CA . ASN A 1 206 ? 3.557 -2.694 -4.555 1.00 84.62 206 ASN A CA 1
ATOM 1631 C C . ASN A 1 206 ? 3.123 -2.167 -5.942 1.00 84.62 206 ASN A C 1
ATOM 1633 O O . ASN A 1 206 ? 3.654 -1.166 -6.417 1.00 84.62 206 ASN A O 1
ATOM 1637 N N . ASP A 1 207 ? 2.350 -2.923 -6.721 1.00 77.56 207 ASP A N 1
ATOM 1638 C CA . ASP A 1 207 ? 1.760 -2.488 -8.005 1.00 77.56 207 ASP A CA 1
ATOM 1639 C C . ASP A 1 207 ? 0.239 -2.688 -8.025 1.00 77.56 207 ASP A C 1
ATOM 1641 O O . ASP A 1 207 ? -0.357 -3.084 -7.028 1.00 77.56 207 ASP A O 1
ATOM 1645 N N . ASP A 1 208 ? -0.379 -2.432 -9.178 1.00 75.00 208 ASP A N 1
ATOM 1646 C CA . ASP A 1 208 ? -1.819 -2.546 -9.412 1.00 75.00 208 ASP A CA 1
ATOM 1647 C C . ASP A 1 208 ? -2.395 -3.930 -9.040 1.00 75.00 208 ASP A C 1
ATOM 1649 O O . ASP A 1 208 ? -3.597 -4.050 -8.801 1.00 75.00 208 ASP A O 1
ATOM 1653 N N . SER A 1 209 ? -1.570 -4.984 -8.940 1.00 77.06 209 SER A N 1
ATOM 1654 C CA . SER A 1 209 ? -2.035 -6.300 -8.481 1.00 77.06 209 SER A CA 1
ATOM 1655 C C . SER A 1 209 ? -2.348 -6.349 -6.981 1.00 77.06 209 SER A C 1
ATOM 1657 O O . SER A 1 209 ? -3.187 -7.153 -6.566 1.00 77.06 209 SER A O 1
ATOM 1659 N N . ALA A 1 210 ? -1.748 -5.467 -6.171 1.00 81.38 210 ALA A N 1
ATOM 1660 C CA . ALA A 1 210 ? -1.981 -5.403 -4.729 1.00 81.38 210 ALA A CA 1
ATOM 1661 C C . ALA A 1 210 ? -3.454 -5.127 -4.403 1.00 81.38 210 ALA A C 1
ATOM 1663 O O . ALA A 1 210 ? -3.997 -5.718 -3.472 1.00 81.38 210 ALA A O 1
ATOM 1664 N N . TYR A 1 211 ? -4.138 -4.317 -5.218 1.00 81.62 211 TYR A N 1
ATOM 1665 C CA . TYR A 1 211 ? -5.553 -4.012 -5.007 1.00 81.62 211 TYR A CA 1
ATOM 1666 C C . TYR A 1 211 ? -6.448 -5.258 -5.096 1.00 81.62 211 TYR A C 1
ATOM 1668 O O . TYR A 1 211 ? -7.356 -5.445 -4.286 1.00 81.62 211 TYR A O 1
ATOM 1676 N N . GLY A 1 212 ? -6.157 -6.170 -6.031 1.00 78.12 212 GLY A N 1
ATOM 1677 C CA . GLY A 1 212 ? -6.866 -7.449 -6.124 1.00 78.12 212 GLY A CA 1
ATOM 1678 C C . GLY A 1 212 ? -6.684 -8.305 -4.867 1.00 78.12 212 GLY A C 1
ATOM 1679 O O . GLY A 1 212 ? -7.630 -8.944 -4.405 1.00 78.12 212 GLY A O 1
ATOM 1680 N N . ILE A 1 213 ? -5.492 -8.262 -4.266 1.00 84.81 213 ILE A N 1
ATOM 1681 C CA . ILE A 1 213 ? -5.196 -8.962 -3.012 1.00 84.81 213 ILE A CA 1
ATOM 1682 C C . ILE A 1 213 ? -6.033 -8.376 -1.869 1.00 84.81 213 ILE A C 1
ATOM 1684 O O . ILE A 1 213 ? -6.692 -9.155 -1.177 1.00 84.81 213 ILE A O 1
ATOM 1688 N N . LEU A 1 214 ? -6.094 -7.041 -1.735 1.00 85.00 214 LEU A N 1
ATOM 1689 C CA . LEU A 1 214 ? -6.890 -6.348 -0.706 1.00 85.00 214 LEU A CA 1
ATOM 1690 C C . LEU A 1 214 ? -8.339 -6.854 -0.654 1.00 85.00 214 LEU A C 1
ATOM 1692 O O . LEU A 1 214 ? -8.878 -7.096 0.423 1.00 85.00 214 LEU A O 1
ATOM 1696 N N . LYS A 1 215 ? -8.959 -7.058 -1.821 1.00 84.31 215 LYS A N 1
ATOM 1697 C CA . LYS A 1 215 ? -10.374 -7.447 -1.932 1.00 84.31 215 LYS A CA 1
ATOM 1698 C C . LYS A 1 215 ? -10.627 -8.952 -1.884 1.00 84.31 215 LYS A C 1
ATOM 1700 O O . LYS A 1 215 ? -11.744 -9.373 -1.603 1.00 84.31 215 LYS A O 1
ATOM 1705 N N . SER A 1 216 ? -9.606 -9.771 -2.123 1.00 81.62 216 SER A N 1
ATOM 1706 C CA . SER A 1 216 ? -9.757 -11.230 -2.214 1.00 81.62 216 SER A CA 1
ATOM 1707 C C . SER A 1 216 ? -9.950 -11.946 -0.871 1.00 81.62 216 SER A C 1
ATOM 1709 O O . SER A 1 216 ? -10.379 -13.096 -0.858 1.00 81.62 216 SER A O 1
ATOM 1711 N N . GLN A 1 217 ? -9.624 -11.294 0.249 1.00 86.69 217 GLN A N 1
ATOM 1712 C CA . GLN A 1 217 ? -9.530 -11.945 1.563 1.00 86.69 217 GLN A CA 1
ATOM 1713 C C . GLN A 1 217 ? -10.795 -11.807 2.428 1.00 86.69 217 GLN A C 1
ATOM 1715 O O . GLN A 1 217 ? -10.815 -12.305 3.549 1.00 86.69 217 GLN A O 1
ATOM 1720 N N . GLY A 1 218 ? -11.841 -11.126 1.942 1.00 86.88 218 GLY A N 1
ATOM 1721 C CA . GLY A 1 218 ? -13.100 -10.954 2.683 1.00 86.88 218 GLY A CA 1
ATOM 1722 C C . GLY A 1 218 ? -13.011 -10.022 3.898 1.00 86.88 218 GLY A C 1
ATOM 1723 O O . GLY A 1 218 ? -13.828 -10.129 4.805 1.00 86.88 218 GLY A O 1
ATOM 1724 N N . ALA A 1 219 ? -12.018 -9.131 3.934 1.00 94.50 219 ALA A N 1
ATOM 1725 C CA . ALA A 1 219 ? -11.844 -8.180 5.026 1.00 94.50 219 ALA A CA 1
ATOM 1726 C C . ALA A 1 219 ? -12.862 -7.036 4.961 1.00 94.50 219 ALA A C 1
ATOM 1728 O O . ALA A 1 219 ? -13.145 -6.522 3.877 1.00 94.50 219 ALA A O 1
ATOM 1729 N N . THR A 1 220 ? -13.349 -6.599 6.124 1.00 95.88 220 THR A N 1
ATOM 1730 C CA . THR A 1 220 ? -14.159 -5.377 6.238 1.00 95.88 220 THR A CA 1
ATOM 1731 C C . THR A 1 220 ? -13.286 -4.144 6.048 1.00 95.88 220 THR A C 1
ATOM 1733 O O . THR A 1 220 ? -13.693 -3.193 5.386 1.00 95.88 220 THR A O 1
ATOM 1736 N N . ILE A 1 221 ? -12.071 -4.178 6.605 1.00 97.19 221 ILE A N 1
ATOM 1737 C CA . ILE A 1 221 ? -11.068 -3.128 6.452 1.00 97.19 221 ILE A CA 1
ATOM 1738 C C . ILE A 1 221 ? -9.689 -3.717 6.171 1.00 97.19 221 ILE A C 1
ATOM 1740 O O . ILE A 1 221 ? -9.358 -4.836 6.573 1.00 97.19 221 ILE A O 1
ATOM 1744 N N . THR A 1 222 ? -8.853 -2.929 5.506 1.00 97.44 222 THR A N 1
ATOM 1745 C CA . THR A 1 222 ? -7.454 -3.280 5.256 1.00 97.44 222 THR A CA 1
ATOM 1746 C C . THR A 1 222 ? -6.556 -2.074 5.438 1.00 97.44 222 THR A C 1
ATOM 1748 O O . THR A 1 222 ? -6.970 -0.938 5.217 1.00 97.44 222 THR A O 1
ATOM 1751 N N . TRP A 1 223 ? -5.299 -2.305 5.787 1.00 96.44 223 TRP A N 1
ATOM 1752 C CA . TRP A 1 223 ? -4.291 -1.254 5.738 1.00 96.44 223 TRP A CA 1
ATOM 1753 C C . TRP A 1 223 ? -2.967 -1.789 5.239 1.00 96.44 223 TRP A C 1
ATOM 1755 O O . TRP A 1 223 ? -2.677 -2.979 5.366 1.00 96.44 223 TRP A O 1
ATOM 1765 N N . GLN A 1 224 ? -2.167 -0.898 4.665 1.00 94.69 224 GLN A N 1
ATOM 1766 C CA . GLN A 1 224 ? -0.855 -1.233 4.136 1.00 94.69 224 GLN A CA 1
ATOM 1767 C C . GLN A 1 224 ? 0.226 -0.279 4.630 1.00 94.69 224 GLN A C 1
ATOM 1769 O O . GLN A 1 224 ? -0.013 0.909 4.853 1.00 94.69 224 GLN A O 1
ATOM 1774 N N . THR A 1 225 ? 1.440 -0.804 4.736 1.00 93.56 225 THR A N 1
ATOM 1775 C CA . THR A 1 225 ? 2.663 -0.018 4.881 1.00 93.56 225 THR A CA 1
ATOM 1776 C C . THR A 1 225 ? 3.749 -0.602 3.987 1.00 93.56 225 THR A C 1
ATOM 1778 O O . THR A 1 225 ? 3.727 -1.793 3.665 1.00 93.56 225 THR A O 1
ATOM 1781 N N . CYS A 1 226 ? 4.709 0.223 3.581 1.00 91.88 226 CYS A N 1
ATOM 1782 C CA . CYS A 1 226 ? 5.904 -0.276 2.915 1.00 91.88 226 CYS A CA 1
ATOM 1783 C C . CYS A 1 226 ? 6.771 -1.062 3.911 1.00 91.88 226 CYS A C 1
ATOM 1785 O O . CYS A 1 226 ? 6.966 -0.635 5.048 1.00 91.88 226 CYS A O 1
ATOM 1787 N N . ASP A 1 227 ? 7.353 -2.178 3.477 1.00 87.81 227 ASP A N 1
ATOM 1788 C CA . ASP A 1 227 ? 8.322 -2.938 4.279 1.00 87.81 227 ASP A CA 1
ATOM 1789 C C . ASP A 1 227 ? 9.580 -2.100 4.596 1.00 87.81 227 ASP A C 1
ATOM 1791 O O . ASP A 1 227 ? 10.129 -2.160 5.701 1.00 87.81 227 ASP A O 1
ATOM 1795 N N . TYR A 1 228 ? 9.979 -1.238 3.656 1.00 85.19 228 TYR A N 1
ATOM 1796 C CA . TYR A 1 228 ? 11.103 -0.309 3.740 1.00 85.19 228 TYR A CA 1
ATOM 1797 C C . TYR A 1 228 ? 10.690 1.097 3.285 1.00 85.19 228 TYR A C 1
ATOM 1799 O O . TYR A 1 228 ? 9.807 1.259 2.446 1.00 85.19 228 TYR A O 1
ATOM 1807 N N . ALA A 1 229 ? 11.364 2.132 3.788 1.00 80.81 229 ALA A N 1
ATOM 1808 C CA . ALA A 1 229 ? 11.174 3.513 3.332 1.00 80.81 229 ALA A CA 1
ATOM 1809 C C . ALA A 1 229 ? 11.888 3.765 1.982 1.00 80.81 229 ALA A C 1
ATOM 1811 O O . ALA A 1 229 ? 12.778 4.606 1.884 1.00 80.81 229 ALA A O 1
ATOM 1812 N N . ASP A 1 230 ? 11.529 2.990 0.953 1.00 73.50 230 ASP A N 1
ATOM 1813 C CA . ASP A 1 230 ? 12.113 3.025 -0.394 1.00 73.50 230 ASP A CA 1
ATOM 1814 C C . ASP A 1 230 ? 11.016 2.982 -1.480 1.00 73.50 230 ASP A C 1
ATOM 1816 O O . ASP A 1 230 ? 10.034 2.249 -1.322 1.00 73.50 230 ASP A O 1
ATOM 1820 N N . PRO A 1 231 ? 11.174 3.694 -2.616 1.00 68.19 231 PRO A N 1
ATOM 1821 C CA . PRO A 1 231 ? 10.197 3.684 -3.710 1.00 68.19 231 PRO A CA 1
ATOM 1822 C C . PRO A 1 231 ? 9.910 2.3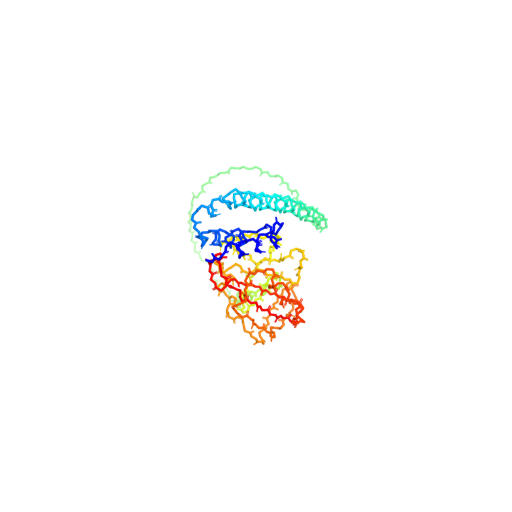10 -4.340 1.00 68.19 231 PRO A C 1
ATOM 1824 O O . PRO A 1 231 ? 8.863 2.134 -4.958 1.00 68.19 231 PRO A O 1
ATOM 1827 N N . ASN A 1 232 ? 10.820 1.340 -4.219 1.00 75.44 232 ASN A N 1
ATOM 1828 C CA . ASN A 1 232 ? 10.665 -0.020 -4.742 1.00 75.44 232 ASN A CA 1
ATOM 1829 C C . ASN A 1 232 ? 10.289 -1.035 -3.655 1.00 75.44 232 ASN A C 1
ATOM 1831 O O . ASN A 1 232 ? 10.354 -2.241 -3.909 1.00 75.44 232 ASN A O 1
ATOM 1835 N N . SER A 1 233 ? 9.924 -0.572 -2.457 1.00 82.50 233 SER A N 1
ATOM 1836 C CA . SER A 1 233 ? 9.543 -1.456 -1.364 1.00 82.50 233 SER A CA 1
ATOM 1837 C C . SER A 1 233 ? 8.337 -2.318 -1.732 1.00 82.50 233 SER A C 1
ATOM 1839 O O . SER A 1 233 ? 7.394 -1.875 -2.394 1.00 82.50 233 SER A O 1
ATOM 1841 N N . THR A 1 234 ? 8.350 -3.553 -1.242 1.00 89.69 234 THR A N 1
ATOM 1842 C CA . THR A 1 234 ? 7.149 -4.371 -1.091 1.00 89.69 234 THR A CA 1
ATOM 1843 C C . THR A 1 234 ? 6.262 -3.829 0.032 1.00 89.69 234 THR A C 1
ATOM 1845 O O . THR A 1 234 ? 6.655 -2.916 0.770 1.00 89.69 234 THR A O 1
ATOM 1848 N N . LEU A 1 235 ? 5.045 -4.356 0.115 1.00 92.94 235 LEU A N 1
ATOM 1849 C CA . LEU A 1 235 ? 4.042 -4.000 1.106 1.00 92.94 235 LEU A CA 1
ATOM 1850 C C . LEU A 1 235 ? 3.872 -5.124 2.125 1.00 92.94 235 LEU A C 1
ATOM 1852 O O . LEU A 1 235 ? 3.839 -6.307 1.765 1.00 92.94 235 LEU A O 1
ATOM 1856 N N . THR A 1 236 ? 3.627 -4.719 3.366 1.00 96.25 236 THR A N 1
ATOM 1857 C CA . THR A 1 236 ? 2.876 -5.530 4.317 1.00 96.25 236 THR A CA 1
ATOM 1858 C C . THR A 1 236 ? 1.454 -4.991 4.412 1.00 96.25 236 THR A C 1
ATOM 1860 O O . THR A 1 236 ? 1.241 -3.783 4.532 1.00 96.25 236 THR A O 1
ATOM 1863 N N . ILE A 1 237 ? 0.489 -5.903 4.328 1.00 96.94 237 ILE A N 1
ATOM 1864 C CA . ILE A 1 237 ? -0.946 -5.637 4.323 1.00 96.94 237 ILE A CA 1
ATOM 1865 C C . ILE A 1 237 ? -1.590 -6.417 5.464 1.00 96.94 237 ILE A C 1
ATOM 1867 O O . ILE A 1 237 ? -1.356 -7.618 5.604 1.00 96.94 237 ILE A O 1
ATOM 1871 N N . TRP A 1 238 ? -2.441 -5.753 6.234 1.00 98.25 238 TRP A N 1
ATOM 1872 C CA . TRP A 1 238 ? -3.270 -6.369 7.264 1.00 98.25 238 TRP A CA 1
ATOM 1873 C C . TRP A 1 238 ? -4.734 -6.373 6.843 1.00 98.25 238 TRP A C 1
ATOM 1875 O O . TRP A 1 238 ? -5.207 -5.464 6.155 1.00 98.25 238 TRP A O 1
ATOM 1885 N N . PHE A 1 239 ? -5.444 -7.393 7.309 1.00 97.94 239 PHE A N 1
ATOM 1886 C CA . PHE A 1 239 ? -6.849 -7.639 7.026 1.00 97.94 239 PHE A CA 1
ATOM 1887 C C . PHE A 1 239 ? -7.594 -7.812 8.344 1.00 97.94 239 PHE A C 1
ATOM 1889 O O . PHE A 1 239 ? -7.204 -8.645 9.171 1.00 97.94 239 PHE A O 1
ATOM 1896 N N . ALA A 1 240 ? -8.657 -7.035 8.535 1.00 98.06 240 ALA A N 1
ATOM 1897 C CA . ALA A 1 240 ? -9.473 -7.099 9.738 1.00 98.06 240 ALA A CA 1
ATOM 1898 C C . ALA A 1 240 ? -10.969 -7.046 9.414 1.00 98.06 240 ALA A C 1
ATOM 1900 O O . ALA A 1 240 ? -11.386 -6.518 8.375 1.00 98.06 240 ALA A O 1
ATOM 1901 N N . ALA A 1 241 ? -11.764 -7.641 10.298 1.00 94.75 241 ALA A N 1
ATOM 1902 C CA . ALA A 1 241 ? -13.217 -7.707 10.203 1.00 94.75 241 ALA A CA 1
ATOM 1903 C C . ALA A 1 241 ? -13.873 -7.435 11.556 1.00 94.75 241 ALA A C 1
ATOM 1905 O O . ALA A 1 241 ? -13.209 -7.660 12.600 1.00 94.75 241 ALA A O 1
#

Secondary structure (DSSP, 8-state):
--HHHHHHHHHHHTT---HHHHHHHHHHHHT-SSHHHHGGGHHHHHHHHHHHHHHHHHHHHHHHHHHHHHHHHHHHHHHTS---------------------------------PPPPPP---------SSEEETTEEEEEEEE-SSPPPPSS-SEEEEESS-TTEEEE-TTSHHHHHGGG--TT-EEEETTEEEEEEEEEEEE-SSTHHHHHHHHT--SEEEEEESSSSTT--EEEEEE-